Protein AF-A0A5E4JSA5-F1 (afdb_monomer_lite)

Radius of gyration: 19.86 Å; chains: 1; bounding box: 49×33×54 Å

pLDDT: mean 72.97, std 13.78, range [41.56, 96.31]

Secondary structure (DSSP, 8-state):
-----------SHHHHHHTSS-EEE-HHHHHHHHHHHHHTT----TTSEEEES-EEETTTTEEE--EEEE--SS-TTEETTEETTGGG--HHHHSTTB---TTT--HHHH---GGGB---TT--HHHHHHHTT----HHHHHHHHHHHHTHHHHHHHHHHHHHHHHHHHHHHHHHTT----PBPPHHHHTTSEE--HHHHHHHTTSS-HHHHHHHHH--

Sequence (219 aa):
MKKVSFKCKSCGKCCQEFARGYLPLWEFEVYDLLEKAREKGIEIPIGSIKPVDPLFEEVTGVAIFPYYGLFMEPCPFLKGNKCSIYKNRFSICRRFPILIHPEYKNFIKDGLEEKDFMFCDNFNLPAFVNEVNFQPSQEKSFEVFNKGFGKIAEEAKDANKMREFIDEKMKQLIEDKKVVLRRIPEDVVSKCKKMPILYFLRKRGFLSQKELQDLTESN

Foldseek 3Di:
DPQQADDDPLQLVCLQVVQVQFDKAAPVVVVVVVVVCVVVVHDQDPPQKAQDQWEAAPLQLFTDRGIITRGDPNDRQQDPSGRVCQVPDGLCSLLPQQQDPLQPDPCLQHPDDPVRGDDDPRGPVVVLCVVLVDDPDRPSRLVSCCSHYPSSSVSVNVSNVVVVVCLVVVLVCVVVVNPPGDRDDPVVVVVHDHDNVLVVCVVSVSDDPVNSVVSNVVD

Structure (mmCIF, N/CA/C/O backbone):
data_AF-A0A5E4JSA5-F1
#
_entry.id   AF-A0A5E4JSA5-F1
#
loop_
_atom_site.group_PDB
_atom_site.id
_atom_site.type_symbol
_atom_site.label_atom_id
_atom_site.label_alt_id
_atom_site.label_comp_id
_atom_site.label_asym_id
_atom_site.label_entity_id
_at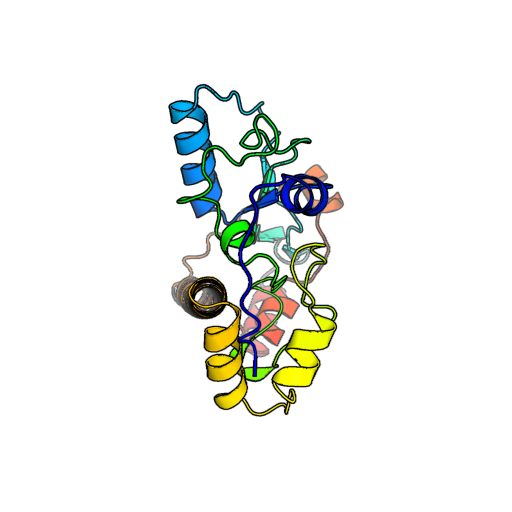om_site.label_seq_id
_atom_site.pdbx_PDB_ins_code
_atom_site.Cartn_x
_atom_site.Cartn_y
_atom_site.Cartn_z
_atom_site.occupancy
_atom_site.B_iso_or_equiv
_atom_site.auth_seq_id
_atom_site.auth_comp_id
_atom_site.auth_asym_id
_atom_site.auth_atom_id
_atom_site.pdbx_PDB_model_num
ATOM 1 N N . MET A 1 1 ? -8.694 -9.062 31.517 1.00 47.38 1 MET A N 1
ATOM 2 C CA . MET A 1 1 ? -8.072 -7.941 30.774 1.00 47.38 1 MET A CA 1
ATOM 3 C C . MET A 1 1 ? -9.018 -7.482 29.675 1.00 47.38 1 MET A C 1
ATOM 5 O O . MET A 1 1 ? -9.666 -8.327 29.064 1.00 47.38 1 MET A O 1
ATOM 9 N N . LYS A 1 2 ? -9.167 -6.165 29.470 1.00 51.00 2 LYS A N 1
ATOM 10 C CA . LYS A 1 2 ? -9.933 -5.621 28.337 1.00 51.00 2 LYS A CA 1
ATOM 11 C C . LYS A 1 2 ? -9.123 -5.878 27.072 1.00 51.00 2 LYS A C 1
ATOM 13 O O . LYS A 1 2 ? -8.052 -5.316 26.941 1.00 51.00 2 LYS A O 1
ATOM 18 N N . LYS A 1 3 ? -9.660 -6.692 26.167 1.00 58.41 3 LYS A N 1
ATOM 19 C CA . LYS A 1 3 ? -9.064 -7.004 24.865 1.00 58.41 3 LYS A CA 1
ATOM 20 C C . LYS A 1 3 ? -8.814 -5.700 24.093 1.00 58.41 3 LYS A C 1
ATOM 22 O O . LYS A 1 3 ? -9.777 -5.077 23.639 1.00 58.41 3 LYS A O 1
ATOM 27 N N . VAL A 1 4 ? -7.562 -5.259 23.970 1.00 65.81 4 VAL A N 1
ATOM 28 C CA . VAL A 1 4 ? -7.223 -4.086 23.153 1.00 65.81 4 VAL A CA 1
ATOM 29 C C . VAL A 1 4 ? -7.293 -4.497 21.684 1.00 65.81 4 VAL A C 1
ATOM 31 O O . VAL A 1 4 ? -6.373 -5.099 21.140 1.00 65.81 4 VAL A O 1
ATOM 34 N N . SER A 1 5 ? -8.433 -4.216 21.048 1.00 72.50 5 SER A N 1
ATOM 35 C CA . SER A 1 5 ? -8.645 -4.462 19.620 1.00 72.50 5 SER A CA 1
ATOM 36 C C . SER A 1 5 ? -8.814 -3.159 18.849 1.00 72.50 5 SER A C 1
ATOM 38 O O . SER A 1 5 ? -9.604 -2.301 19.259 1.00 72.50 5 SER A O 1
ATOM 40 N N . PHE A 1 6 ? -8.147 -3.023 17.705 1.00 81.69 6 PHE A N 1
ATOM 41 C CA . PHE A 1 6 ? -8.351 -1.879 16.823 1.00 81.69 6 PHE A CA 1
ATOM 42 C C . PHE A 1 6 ? -9.745 -1.921 16.181 1.00 81.69 6 PHE A C 1
ATOM 44 O O . PHE A 1 6 ? -10.134 -2.905 15.551 1.00 81.69 6 PHE A O 1
ATOM 51 N N . LYS A 1 7 ? -10.488 -0.813 16.282 1.00 83.00 7 LYS A N 1
ATOM 52 C CA . LYS A 1 7 ? -11.747 -0.608 15.558 1.00 83.00 7 LYS A CA 1
ATOM 53 C C . LYS A 1 7 ? -11.799 0.808 15.004 1.00 83.00 7 LYS A C 1
ATOM 55 O O . LYS A 1 7 ? -11.865 1.781 15.753 1.00 83.00 7 LYS A O 1
ATOM 60 N N . CYS A 1 8 ? -11.810 0.927 13.679 1.00 86.06 8 CYS A N 1
ATOM 61 C CA . CYS A 1 8 ? -11.978 2.221 13.029 1.00 86.06 8 CYS A CA 1
ATOM 62 C C . CYS A 1 8 ? -13.343 2.825 13.396 1.00 86.06 8 CYS A C 1
ATOM 64 O O . CYS A 1 8 ? -14.376 2.176 13.236 1.00 86.06 8 CYS A O 1
ATOM 66 N N . LYS A 1 9 ? -13.350 4.085 13.847 1.00 87.81 9 LYS A N 1
ATOM 67 C CA . LYS A 1 9 ? -14.579 4.854 14.123 1.00 87.81 9 LYS A CA 1
ATOM 68 C C . LYS A 1 9 ? -15.076 5.671 12.924 1.00 87.81 9 LYS A C 1
ATOM 70 O O . LYS A 1 9 ? -15.991 6.470 13.075 1.00 87.81 9 LYS A O 1
ATOM 75 N N . SER A 1 10 ? -14.449 5.514 11.755 1.00 88.06 10 SER A N 1
ATOM 76 C CA . SER A 1 10 ? -14.775 6.266 10.533 1.00 88.06 10 SER A CA 1
ATOM 77 C C . SER A 1 10 ? -14.792 7.790 10.741 1.00 88.06 10 SER A C 1
ATOM 79 O O . SER A 1 10 ? -15.666 8.478 10.226 1.00 88.06 10 SER A O 1
ATOM 81 N N . CYS A 1 11 ? -13.830 8.310 11.513 1.00 88.50 11 CYS A N 1
ATOM 82 C CA . CYS A 1 11 ? -13.709 9.741 11.814 1.00 88.50 11 CYS A CA 1
ATOM 83 C C . CYS A 1 11 ? -12.926 10.542 10.759 1.00 88.50 11 CYS A C 1
ATOM 85 O O . CYS A 1 11 ? -12.770 11.746 10.917 1.00 88.50 11 CYS A O 1
ATOM 87 N N . GLY A 1 12 ? -12.381 9.893 9.726 1.00 87.56 12 GLY A N 1
ATOM 88 C CA . GLY A 1 12 ? -11.645 10.536 8.630 1.00 87.56 12 GLY A CA 1
ATOM 89 C C . GLY A 1 12 ? -10.216 10.975 8.954 1.00 87.56 12 GLY A C 1
ATOM 90 O O . GLY A 1 12 ? -9.399 10.980 8.042 1.00 87.56 12 GLY A O 1
ATOM 91 N N . LYS A 1 13 ? -9.884 11.239 10.227 1.00 87.56 13 LYS A N 1
ATOM 92 C CA . LYS A 1 13 ? -8.572 11.767 10.650 1.00 87.56 13 LYS A CA 1
ATOM 93 C C . LYS A 1 13 ? -7.385 10.995 10.066 1.00 87.56 13 LYS A C 1
ATOM 95 O O . LYS A 1 13 ? -6.557 11.562 9.370 1.00 87.56 13 LYS A O 1
ATOM 100 N N . CYS A 1 14 ? -7.331 9.678 10.278 1.00 85.50 14 CYS A N 1
ATOM 101 C CA . CYS A 1 14 ? -6.227 8.877 9.750 1.00 85.50 14 CYS A CA 1
ATOM 102 C C . CYS A 1 14 ? -6.223 8.782 8.220 1.00 85.50 14 CYS A C 1
ATOM 104 O O . CYS A 1 14 ? -5.159 8.665 7.637 1.00 85.50 14 CYS A O 1
ATOM 106 N N . CYS A 1 15 ? -7.380 8.854 7.553 1.00 86.25 15 CYS A N 1
ATOM 107 C CA . CYS A 1 15 ? -7.439 8.863 6.090 1.00 86.25 15 CYS A CA 1
ATOM 108 C C . CYS A 1 15 ? -6.912 10.179 5.498 1.00 86.25 15 CYS A C 1
ATOM 110 O O . CYS A 1 15 ? -6.396 10.162 4.386 1.00 86.25 15 CYS A O 1
ATOM 112 N N . GLN A 1 16 ? -7.062 11.293 6.222 1.00 85.19 16 GLN A N 1
ATOM 113 C CA . GLN A 1 16 ? -6.533 12.606 5.839 1.00 85.19 16 GLN A CA 1
ATOM 114 C C . GLN A 1 16 ? -5.020 12.660 6.031 1.00 85.19 16 GLN A C 1
ATOM 116 O O . GLN A 1 16 ? -4.320 13.089 5.127 1.00 85.19 16 GLN A O 1
ATOM 121 N N . GLU A 1 17 ? -4.520 12.172 7.170 1.00 80.06 17 GLU A N 1
ATOM 122 C CA . GLU A 1 17 ? -3.082 12.157 7.464 1.00 80.06 17 GLU A CA 1
ATOM 123 C C . GLU A 1 17 ? -2.320 11.135 6.617 1.00 80.06 17 GLU A C 1
ATOM 125 O O . GLU A 1 17 ? -1.242 11.428 6.115 1.00 80.06 17 GLU A O 1
ATOM 130 N N . PHE A 1 18 ? -2.885 9.941 6.418 1.00 75.62 18 PHE A N 1
ATOM 131 C CA . PHE A 1 18 ? -2.194 8.861 5.715 1.00 75.62 18 PHE A CA 1
ATOM 132 C C . PHE A 1 18 ? -1.980 9.138 4.224 1.00 75.62 18 PHE A C 1
ATOM 134 O O . PHE A 1 18 ? -1.019 8.651 3.644 1.00 75.62 18 PHE A O 1
ATOM 141 N N . ALA A 1 19 ? -2.879 9.903 3.604 1.00 64.06 19 ALA A N 1
ATOM 142 C CA . ALA A 1 19 ? -2.787 10.260 2.193 1.00 64.06 19 ALA A CA 1
ATOM 143 C C . ALA A 1 19 ? -2.027 11.577 1.949 1.00 64.06 19 ALA A C 1
ATOM 145 O O . ALA A 1 19 ? -2.054 12.065 0.822 1.00 64.06 19 ALA A O 1
ATOM 146 N N . ARG A 1 20 ? -1.375 12.162 2.970 1.00 67.75 20 ARG A N 1
ATOM 147 C CA . ARG A 1 20 ? -0.525 13.347 2.782 1.00 67.75 20 ARG A CA 1
ATOM 148 C C . ARG A 1 20 ? 0.679 12.976 1.910 1.00 67.75 20 ARG A C 1
ATOM 150 O O . ARG A 1 20 ? 1.469 12.104 2.261 1.00 67.75 20 ARG A O 1
ATOM 157 N N . GLY A 1 21 ? 0.808 13.631 0.767 1.00 79.81 21 GLY A N 1
ATOM 158 C CA . GLY A 1 21 ? 1.721 13.349 -0.332 1.00 79.81 21 GLY A CA 1
ATOM 159 C C . GLY A 1 21 ? 1.033 12.557 -1.441 1.00 79.81 21 GLY A C 1
ATOM 160 O O . GLY A 1 21 ? 0.740 13.086 -2.515 1.00 79.81 21 GLY A O 1
ATOM 161 N N . TYR A 1 22 ? 0.817 11.266 -1.199 1.00 87.94 22 TYR A N 1
ATOM 162 C CA . TYR A 1 22 ? 0.135 10.368 -2.125 1.00 87.94 22 TYR A CA 1
ATOM 163 C C . TYR A 1 22 ? -0.362 9.118 -1.403 1.00 87.94 22 TYR A C 1
ATOM 165 O O . TYR A 1 22 ? 0.146 8.740 -0.350 1.00 87.94 22 TYR A O 1
ATOM 173 N N . LEU A 1 23 ? -1.334 8.432 -2.002 1.00 89.19 23 LEU A N 1
ATOM 174 C CA . LEU A 1 23 ? -1.730 7.093 -1.582 1.00 89.19 23 LEU A CA 1
ATOM 175 C C . LEU A 1 23 ? -0.919 6.042 -2.362 1.00 89.19 23 LEU A C 1
ATOM 177 O O . LEU A 1 23 ? -1.080 5.987 -3.584 1.00 89.19 23 LEU A O 1
ATOM 181 N N . PRO A 1 24 ? -0.082 5.213 -1.705 1.00 86.62 24 PRO A N 1
ATOM 182 C CA . PRO A 1 24 ? 0.665 4.152 -2.376 1.00 86.62 24 PRO A CA 1
ATOM 183 C C . PRO A 1 24 ? -0.264 3.065 -2.923 1.00 86.62 24 PRO A C 1
ATOM 185 O O . PRO A 1 24 ? -1.220 2.655 -2.259 1.00 86.62 24 PRO A O 1
ATOM 188 N N . LEU A 1 25 ? 0.036 2.581 -4.122 1.00 85.88 25 LEU A N 1
ATOM 189 C CA . LEU A 1 25 ? -0.731 1.583 -4.856 1.00 85.88 25 LEU A CA 1
ATOM 190 C C . LEU A 1 25 ? 0.223 0.607 -5.531 1.00 85.88 25 LEU A C 1
ATOM 192 O O . LEU A 1 25 ? 1.216 1.012 -6.135 1.00 85.88 25 LEU A O 1
ATOM 196 N N . TRP A 1 26 ? -0.123 -0.673 -5.518 1.00 81.19 26 TRP A N 1
ATOM 197 C CA . TRP A 1 26 ? 0.482 -1.604 -6.465 1.00 81.19 26 TRP A CA 1
ATOM 198 C C . TRP A 1 26 ? 0.014 -1.317 -7.887 1.00 81.19 26 TRP A C 1
ATOM 200 O O . TRP A 1 26 ? -1.064 -0.760 -8.091 1.00 81.19 26 TRP A O 1
ATOM 210 N N . GLU A 1 27 ? 0.773 -1.784 -8.876 1.00 77.88 27 GLU A N 1
ATOM 211 C CA . GLU A 1 27 ? 0.389 -1.668 -10.285 1.00 77.88 27 GLU A CA 1
ATOM 212 C C . GLU A 1 27 ? -1.013 -2.241 -10.555 1.00 77.88 27 GLU A C 1
ATOM 214 O O . GLU A 1 27 ? -1.845 -1.584 -11.176 1.00 77.88 27 GLU A O 1
ATOM 219 N N . PHE A 1 28 ? -1.336 -3.418 -10.008 1.00 78.12 28 PHE A N 1
ATOM 220 C CA . PHE A 1 28 ? -2.676 -3.994 -10.164 1.00 78.12 28 PHE A CA 1
ATOM 221 C C . PHE A 1 28 ? -3.769 -3.184 -9.437 1.00 78.12 28 PHE A C 1
ATOM 223 O O . PHE A 1 28 ? -4.925 -3.197 -9.857 1.00 78.12 28 PHE A O 1
ATOM 230 N N . GLU A 1 29 ? -3.423 -2.450 -8.372 1.00 88.62 29 GLU A N 1
ATOM 231 C CA . GLU A 1 29 ? -4.366 -1.577 -7.657 1.00 88.62 29 GLU A CA 1
ATOM 232 C C . GLU A 1 29 ? -4.651 -0.277 -8.416 1.00 88.62 29 GLU A C 1
ATOM 234 O O . GLU A 1 29 ? -5.659 0.366 -8.134 1.00 88.62 29 GLU A O 1
ATOM 239 N N . VAL A 1 30 ? -3.829 0.098 -9.405 1.00 87.50 30 VAL A N 1
ATOM 240 C CA . VAL A 1 30 ? -4.120 1.232 -10.296 1.00 87.50 30 VAL A CA 1
ATOM 241 C C . VAL A 1 30 ? -5.369 0.949 -11.131 1.00 87.50 30 VAL A C 1
ATOM 243 O O . VAL A 1 30 ? -6.249 1.804 -11.225 1.00 87.50 30 VAL A O 1
ATOM 246 N N . TYR A 1 31 ? -5.498 -0.259 -11.684 1.00 86.56 31 TYR A N 1
ATOM 247 C CA . TYR A 1 31 ? -6.692 -0.656 -12.439 1.00 86.56 31 TYR A CA 1
ATOM 248 C C . TYR A 1 31 ? -7.939 -0.690 -11.545 1.00 86.56 31 TYR A C 1
ATOM 250 O O . TYR A 1 31 ? -8.964 -0.105 -11.899 1.00 86.56 31 TYR A O 1
ATOM 258 N N . ASP A 1 32 ? -7.823 -1.292 -10.356 1.00 91.19 32 ASP A N 1
ATOM 259 C CA . ASP A 1 32 ? -8.899 -1.332 -9.352 1.00 91.19 32 ASP A CA 1
ATOM 260 C C . ASP A 1 32 ? -9.303 0.084 -8.899 1.00 91.19 32 ASP A C 1
ATOM 262 O O . ASP A 1 32 ? -10.481 0.384 -8.706 1.00 91.19 32 ASP A O 1
ATOM 266 N N . LEU A 1 33 ? -8.344 1.007 -8.776 1.00 94.44 33 LEU A N 1
ATOM 267 C CA . LEU A 1 33 ? -8.623 2.406 -8.461 1.00 94.44 33 LEU A CA 1
ATOM 268 C C . LEU A 1 33 ? -9.481 3.068 -9.532 1.00 94.44 33 LEU A C 1
ATOM 270 O O . LEU A 1 33 ? -10.472 3.716 -9.188 1.00 94.44 33 LEU A O 1
ATOM 274 N N . LEU A 1 34 ? -9.097 2.936 -10.802 1.00 93.44 34 LEU A N 1
ATOM 275 C CA . LEU A 1 34 ? -9.805 3.567 -11.917 1.00 93.44 34 LEU A CA 1
ATOM 276 C C . LEU A 1 34 ? -11.226 3.011 -12.050 1.00 93.44 34 LEU A C 1
ATOM 278 O O . LEU A 1 34 ? -12.174 3.769 -12.264 1.00 93.44 34 LEU A O 1
ATOM 282 N N . GLU A 1 35 ? -11.390 1.704 -11.853 1.00 94.12 35 GLU A N 1
ATOM 283 C CA . GLU A 1 35 ? -12.698 1.060 -11.831 1.00 94.12 35 GLU A CA 1
ATOM 284 C C . GLU A 1 35 ? -13.574 1.586 -10.690 1.00 94.12 35 GLU A C 1
ATOM 286 O O . GLU A 1 35 ? -14.669 2.093 -10.949 1.00 94.12 35 GLU A O 1
ATOM 291 N N . LYS A 1 36 ? -13.073 1.571 -9.449 1.00 96.00 36 LYS A N 1
ATOM 292 C CA . LYS A 1 36 ? -13.797 2.123 -8.295 1.00 96.00 36 LYS A CA 1
ATOM 293 C C . LYS A 1 36 ? -14.136 3.600 -8.476 1.00 96.00 36 LYS A C 1
ATOM 295 O O . LYS A 1 36 ? -15.198 4.041 -8.039 1.00 96.00 36 LYS A O 1
ATOM 300 N N . ALA A 1 37 ? -13.239 4.392 -9.061 1.00 95.88 37 ALA A N 1
ATOM 301 C CA . ALA A 1 37 ? -13.481 5.809 -9.301 1.00 95.88 37 ALA A CA 1
ATOM 302 C C . ALA A 1 37 ? -14.651 6.002 -10.276 1.00 95.88 37 ALA A C 1
ATOM 304 O O . ALA A 1 37 ? -15.602 6.718 -9.957 1.00 95.88 37 ALA A O 1
ATOM 305 N N . ARG A 1 38 ? -14.646 5.267 -11.393 1.00 96.00 38 ARG A N 1
ATOM 306 C CA . ARG A 1 38 ? -15.739 5.242 -12.373 1.00 96.00 38 ARG A CA 1
ATOM 307 C C . ARG A 1 38 ? -17.072 4.831 -11.742 1.00 96.00 38 ARG A C 1
ATOM 309 O O . ARG A 1 38 ? -18.060 5.537 -11.917 1.00 96.00 38 ARG A O 1
ATOM 316 N N . GLU A 1 39 ? -17.104 3.760 -10.949 1.00 96.31 39 GLU A N 1
ATOM 317 C CA . GLU A 1 39 ? -18.315 3.313 -10.235 1.00 96.31 39 GLU A CA 1
ATOM 318 C C . GLU A 1 39 ? -18.877 4.366 -9.268 1.00 96.31 39 GLU A C 1
ATOM 320 O O . GLU A 1 39 ? -20.076 4.401 -8.987 1.00 96.31 39 GLU A O 1
ATOM 325 N N . LYS A 1 40 ? -18.009 5.218 -8.717 1.00 95.19 40 LYS A N 1
ATOM 326 C CA . LYS A 1 40 ? -18.379 6.274 -7.769 1.00 95.19 40 LYS A CA 1
ATOM 327 C C . LYS A 1 40 ? -18.621 7.631 -8.427 1.00 95.19 40 LYS A C 1
ATOM 329 O O . LYS A 1 40 ? -18.898 8.585 -7.694 1.00 95.19 40 LYS A O 1
ATOM 334 N N . GLY A 1 41 ? -18.510 7.726 -9.755 1.00 96.12 41 GLY A N 1
ATOM 335 C CA . GLY A 1 41 ? -18.569 8.997 -10.478 1.00 96.12 41 GLY A CA 1
ATOM 336 C C . GLY A 1 41 ? -17.488 9.975 -10.010 1.00 96.12 41 GLY A C 1
ATOM 337 O O . GLY A 1 41 ? -17.752 11.162 -9.848 1.00 96.12 41 GLY A O 1
ATOM 338 N N . ILE A 1 42 ? -16.305 9.457 -9.678 1.00 96.06 42 ILE A N 1
ATOM 339 C CA . ILE A 1 42 ? -15.139 10.232 -9.262 1.00 96.06 42 ILE A CA 1
ATOM 340 C C . ILE A 1 42 ? -14.238 10.393 -10.481 1.00 96.06 42 ILE A C 1
ATOM 342 O O . ILE A 1 42 ? -13.796 9.406 -11.067 1.00 96.06 42 ILE A O 1
ATOM 346 N N . GLU A 1 43 ? -13.936 11.637 -10.828 1.00 95.12 43 GLU A N 1
ATOM 347 C CA . GLU A 1 43 ? -12.930 11.947 -11.834 1.00 95.12 43 GLU A CA 1
ATOM 348 C C . GLU A 1 43 ? -11.528 11.828 -11.226 1.00 95.12 43 GLU A C 1
ATOM 350 O O . GLU A 1 43 ? -11.248 12.384 -10.161 1.00 95.12 43 GLU A O 1
ATOM 355 N N . ILE A 1 44 ? -10.651 11.087 -11.906 1.00 93.75 44 ILE A N 1
ATOM 356 C CA . ILE A 1 44 ? -9.228 10.998 -11.578 1.00 93.75 44 ILE A CA 1
ATOM 357 C C . ILE A 1 44 ? -8.474 11.731 -12.688 1.00 93.75 44 ILE A C 1
ATOM 359 O O . ILE A 1 44 ? -8.410 11.209 -13.804 1.00 93.75 44 ILE A O 1
ATOM 363 N N . PRO A 1 45 ? -7.931 12.932 -12.422 1.00 91.81 45 PRO A N 1
ATOM 364 C CA . PRO A 1 45 ? -7.242 13.706 -13.442 1.00 91.81 45 PRO A CA 1
ATOM 365 C C . PRO A 1 45 ? -6.052 12.955 -14.040 1.00 91.81 45 PRO A C 1
ATOM 367 O O . PRO A 1 45 ? -5.352 12.186 -13.368 1.00 91.81 45 PRO A O 1
ATOM 370 N N . ILE A 1 46 ? -5.786 13.221 -15.318 1.00 84.00 46 ILE A N 1
ATOM 371 C CA . ILE A 1 46 ? -4.595 12.704 -15.992 1.00 84.00 46 ILE A CA 1
ATOM 372 C C . ILE A 1 46 ? -3.356 13.189 -15.236 1.00 84.00 46 ILE A C 1
ATOM 374 O O . ILE A 1 46 ? -3.221 14.364 -14.902 1.00 84.00 46 ILE A O 1
ATOM 378 N N . GLY A 1 47 ? -2.443 12.262 -14.955 1.00 84.88 47 GLY A N 1
ATOM 379 C CA . GLY A 1 47 ? -1.228 12.553 -14.204 1.00 84.88 47 GLY A CA 1
ATOM 380 C C . GLY A 1 47 ? -1.410 12.595 -12.686 1.00 84.88 47 GLY A C 1
ATOM 381 O O . GLY A 1 47 ? -0.417 12.784 -11.994 1.00 84.88 47 GLY A O 1
ATOM 382 N N . SER A 1 48 ? -2.606 12.370 -12.131 1.00 91.19 48 SER A N 1
ATOM 383 C CA . SER A 1 48 ? -2.767 12.180 -10.678 1.00 91.19 48 SER A CA 1
ATOM 384 C C . SER A 1 48 ? -2.239 10.830 -10.191 1.00 91.19 48 SER A C 1
ATOM 386 O O . SER A 1 48 ? -1.984 10.677 -9.003 1.00 91.19 48 SER A O 1
ATOM 388 N N . ILE A 1 49 ? -2.043 9.863 -11.088 1.00 91.81 49 ILE A N 1
ATOM 389 C CA . ILE A 1 49 ? -1.388 8.588 -10.788 1.00 91.81 49 ILE A CA 1
ATOM 390 C C . ILE A 1 49 ? -0.007 8.608 -11.430 1.00 91.81 49 ILE A C 1
ATOM 392 O O . ILE A 1 49 ? 0.105 8.803 -12.642 1.00 91.81 49 ILE A O 1
ATOM 396 N N . LYS A 1 50 ? 1.045 8.426 -10.631 1.00 87.94 50 LYS A N 1
ATOM 397 C CA . LYS A 1 50 ? 2.433 8.429 -11.115 1.00 87.94 50 LYS A CA 1
ATOM 398 C C . LYS A 1 50 ? 3.220 7.292 -10.479 1.00 87.94 50 LYS A C 1
ATOM 400 O O . LYS A 1 50 ? 2.925 6.946 -9.335 1.00 87.94 50 LYS A O 1
ATOM 405 N N . PRO A 1 51 ? 4.224 6.733 -11.167 1.00 82.38 51 PRO A N 1
ATOM 406 C CA . PRO A 1 51 ? 5.183 5.860 -10.514 1.00 82.38 51 PRO A CA 1
ATOM 407 C C . PRO A 1 51 ? 5.896 6.592 -9.376 1.00 82.38 51 PRO A C 1
ATOM 409 O O . PRO A 1 51 ? 6.153 7.796 -9.481 1.00 82.38 51 PRO A O 1
ATOM 412 N N . VAL A 1 52 ? 6.225 5.871 -8.306 1.00 79.38 52 VAL A N 1
ATOM 413 C CA . VAL A 1 52 ? 6.956 6.425 -7.162 1.00 79.38 52 VAL A CA 1
ATOM 414 C C . VAL A 1 52 ? 8.192 5.581 -6.886 1.00 79.38 52 VAL A C 1
ATOM 416 O O . VAL A 1 52 ? 8.184 4.373 -7.097 1.00 79.38 52 VAL A O 1
ATOM 419 N N . ASP A 1 53 ? 9.269 6.259 -6.482 1.00 72.94 53 ASP A N 1
ATOM 420 C CA . ASP A 1 53 ? 10.588 5.674 -6.231 1.00 72.94 53 ASP A CA 1
ATOM 421 C C . ASP A 1 53 ? 11.063 4.703 -7.331 1.00 72.94 53 ASP A C 1
ATOM 423 O O . ASP A 1 53 ? 11.409 3.555 -7.036 1.00 72.94 53 ASP A O 1
ATOM 427 N N . PRO A 1 54 ? 11.109 5.138 -8.610 1.00 71.88 54 PRO A N 1
ATOM 428 C CA . PRO A 1 54 ? 11.650 4.292 -9.656 1.00 71.88 54 PRO A CA 1
ATOM 429 C C . PRO A 1 54 ? 13.082 3.889 -9.342 1.00 71.88 54 PRO A C 1
ATOM 431 O O . PRO A 1 54 ? 13.927 4.734 -9.028 1.00 71.88 54 PRO A O 1
ATOM 434 N N . LEU A 1 55 ? 13.340 2.595 -9.474 1.00 69.88 55 LEU A N 1
ATOM 435 C CA . LEU A 1 55 ? 14.670 2.023 -9.383 1.00 69.88 55 LEU A CA 1
ATOM 436 C C . LEU A 1 55 ? 15.266 2.069 -10.776 1.00 69.88 55 LEU A C 1
ATOM 438 O O . LEU A 1 55 ? 14.687 1.473 -11.675 1.00 69.88 55 LEU A O 1
ATOM 442 N N . PHE A 1 56 ? 16.378 2.776 -10.961 1.00 66.38 56 PHE A N 1
ATOM 443 C CA . PHE A 1 56 ? 17.034 2.912 -12.259 1.00 66.38 56 PHE A CA 1
ATOM 444 C C . PHE A 1 56 ? 18.448 2.331 -12.235 1.00 66.38 56 PHE A C 1
ATOM 446 O O . PHE A 1 56 ? 19.232 2.640 -11.340 1.00 66.38 56 PHE A O 1
ATOM 453 N N . GLU A 1 57 ? 18.770 1.520 -13.238 1.00 64.94 57 GLU A N 1
ATOM 454 C CA . GLU A 1 57 ? 20.100 0.977 -13.483 1.00 64.94 57 GLU A CA 1
ATOM 455 C C . GLU A 1 57 ? 20.795 1.769 -14.578 1.00 64.94 57 GLU A C 1
ATOM 457 O O . GLU A 1 57 ? 20.393 1.716 -15.741 1.00 64.94 57 GLU A O 1
ATOM 462 N N . GLU A 1 58 ? 21.857 2.478 -14.202 1.00 62.19 58 GLU A N 1
ATOM 463 C CA . GLU A 1 58 ? 22.604 3.334 -15.121 1.00 62.19 58 GLU A CA 1
ATOM 464 C C . GLU A 1 58 ? 23.346 2.520 -16.179 1.00 62.19 58 GLU A C 1
ATOM 466 O O . GLU A 1 58 ? 23.391 2.937 -17.333 1.00 62.19 58 GLU A O 1
ATOM 471 N N . VAL A 1 59 ? 23.871 1.344 -15.815 1.00 57.88 59 VAL A N 1
ATOM 472 C CA . VAL A 1 59 ? 24.660 0.524 -16.744 1.00 57.88 59 VAL A CA 1
ATOM 473 C C . VAL A 1 59 ? 23.791 -0.016 -17.879 1.00 57.88 59 VAL A C 1
ATOM 475 O O . VAL A 1 59 ? 24.206 -0.032 -19.031 1.00 57.88 59 VAL A O 1
ATOM 478 N N . THR A 1 60 ? 22.566 -0.446 -17.579 1.00 55.00 60 THR A N 1
ATOM 479 C CA . THR A 1 60 ? 21.674 -1.073 -18.569 1.00 55.00 60 THR A CA 1
ATOM 480 C C . THR A 1 60 ? 20.618 -0.114 -19.125 1.00 55.00 60 THR A C 1
ATOM 482 O O . THR A 1 60 ? 19.962 -0.426 -20.120 1.00 55.00 60 THR A O 1
ATOM 485 N N . GLY A 1 61 ? 20.440 1.061 -18.514 1.00 55.59 61 GLY A N 1
ATOM 486 C CA . GLY A 1 61 ? 19.432 2.049 -18.904 1.00 55.59 61 GLY A CA 1
ATOM 487 C C . GLY A 1 61 ? 17.993 1.641 -18.565 1.00 55.59 61 GLY A C 1
ATOM 488 O O . GLY A 1 61 ? 17.056 2.056 -19.250 1.00 55.59 61 GLY A O 1
ATOM 489 N N . VAL A 1 62 ? 17.804 0.810 -17.537 1.00 57.69 62 VAL A N 1
ATOM 490 C CA . VAL A 1 62 ? 16.518 0.179 -17.189 1.00 57.69 62 VAL A CA 1
ATOM 491 C C . VAL A 1 62 ? 15.915 0.804 -15.953 1.00 57.69 62 VAL A C 1
ATOM 493 O O . VAL A 1 62 ? 16.634 1.045 -14.992 1.00 57.69 62 VAL A O 1
ATOM 496 N N . ALA A 1 63 ? 14.589 0.971 -15.933 1.00 64.56 63 ALA A N 1
ATOM 497 C CA . ALA A 1 63 ? 13.856 1.285 -14.712 1.00 64.56 63 ALA A CA 1
ATOM 498 C C . ALA A 1 63 ? 12.847 0.200 -14.314 1.00 64.56 63 ALA A C 1
ATOM 500 O O . ALA A 1 63 ? 12.165 -0.374 -15.163 1.00 64.56 63 ALA A O 1
ATOM 501 N N . ILE A 1 64 ? 12.717 -0.024 -13.008 1.00 67.31 64 ILE A N 1
ATOM 502 C CA . ILE A 1 64 ? 11.621 -0.767 -12.385 1.00 67.31 64 ILE A CA 1
ATOM 503 C C . ILE A 1 64 ? 10.781 0.230 -11.589 1.00 67.31 64 ILE A C 1
ATOM 505 O O . ILE A 1 64 ? 11.315 1.036 -10.826 1.00 67.31 64 ILE A O 1
ATOM 509 N N . PHE A 1 65 ? 9.464 0.149 -11.762 1.00 71.75 65 PHE A N 1
ATOM 510 C CA . PHE A 1 65 ? 8.483 0.955 -11.042 1.00 71.75 65 PHE A CA 1
ATOM 511 C C . PHE A 1 65 ? 7.737 0.052 -10.058 1.00 71.75 65 PHE A C 1
ATOM 513 O O . PHE A 1 65 ? 6.755 -0.583 -10.438 1.00 71.75 65 PHE A O 1
ATOM 520 N N . PRO A 1 66 ? 8.233 -0.073 -8.819 1.00 66.00 66 PRO A N 1
ATOM 521 C CA . PRO A 1 66 ? 7.718 -1.062 -7.878 1.00 66.00 66 PRO A CA 1
ATOM 522 C C . PRO A 1 66 ? 6.285 -0.745 -7.409 1.00 66.00 66 PRO A C 1
ATOM 524 O O . PRO A 1 66 ? 5.478 -1.646 -7.170 1.00 66.00 66 PRO A O 1
ATOM 527 N N . TYR A 1 67 ? 5.935 0.541 -7.350 1.00 77.31 67 TYR A N 1
ATOM 528 C CA . TYR A 1 67 ? 4.608 1.015 -6.980 1.00 77.31 67 TYR A CA 1
ATOM 529 C C . TYR A 1 67 ? 4.276 2.357 -7.636 1.00 77.31 67 TYR A C 1
ATOM 531 O O . TYR A 1 67 ? 5.121 3.066 -8.192 1.00 77.31 67 TYR A O 1
ATOM 539 N N . TYR A 1 68 ? 2.996 2.697 -7.555 1.00 85.69 68 TYR A N 1
ATOM 540 C CA . TYR A 1 68 ? 2.416 3.946 -8.013 1.00 85.69 68 TYR A CA 1
ATOM 541 C C . TYR A 1 68 ? 1.870 4.729 -6.821 1.00 85.69 68 TYR A C 1
ATOM 543 O O . TYR A 1 68 ? 1.591 4.182 -5.756 1.00 85.69 68 TYR A O 1
ATOM 551 N N . GLY A 1 69 ? 1.697 6.029 -7.004 1.00 90.38 69 GLY A N 1
ATOM 552 C CA . GLY A 1 69 ? 1.070 6.918 -6.044 1.00 90.38 69 GLY A CA 1
ATOM 553 C C . GLY A 1 69 ? -0.114 7.625 -6.677 1.00 90.38 69 GLY A C 1
ATOM 554 O O . GLY A 1 69 ? -0.004 8.125 -7.796 1.00 90.38 69 GLY A O 1
ATOM 555 N N . LEU A 1 70 ? -1.233 7.686 -5.957 1.00 92.75 70 LEU A N 1
ATOM 556 C CA . LEU A 1 70 ? -2.318 8.620 -6.251 1.00 92.75 70 LEU A CA 1
ATOM 557 C C . LEU A 1 70 ? -2.058 9.938 -5.512 1.00 92.75 70 LEU A C 1
ATOM 559 O O . LEU A 1 70 ? -2.235 10.019 -4.297 1.00 92.75 70 LEU A O 1
ATOM 563 N N . PHE A 1 71 ? -1.679 10.964 -6.263 1.00 92.38 71 PHE A N 1
ATOM 564 C CA . PHE A 1 71 ? -1.386 12.322 -5.808 1.00 92.38 71 PHE A CA 1
ATOM 565 C C . PHE A 1 71 ? -2.657 13.174 -5.848 1.00 92.38 71 PHE A C 1
ATOM 567 O O . PHE A 1 71 ? -2.849 14.005 -6.738 1.00 92.38 71 PHE A O 1
ATOM 574 N N . MET A 1 72 ? -3.563 12.919 -4.905 1.00 90.12 72 MET A N 1
ATOM 575 C CA . MET A 1 72 ? -4.784 13.700 -4.719 1.00 90.12 72 MET A CA 1
ATOM 576 C C . MET A 1 72 ? -5.046 13.917 -3.233 1.00 90.12 72 MET A C 1
ATOM 578 O O . MET A 1 72 ? -5.224 12.954 -2.483 1.00 90.12 72 MET A O 1
ATOM 582 N N . GLU A 1 73 ? -5.125 15.185 -2.836 1.00 87.88 73 GLU A N 1
ATOM 583 C CA . GLU A 1 73 ? -5.438 15.595 -1.472 1.00 87.88 73 GLU A CA 1
ATOM 584 C C . GLU A 1 73 ? -6.670 16.513 -1.434 1.00 87.88 73 GLU A C 1
ATOM 586 O O . GLU A 1 73 ? -6.692 17.534 -2.124 1.00 87.88 73 GLU A O 1
ATOM 591 N N . PRO A 1 74 ? -7.694 16.185 -0.623 1.00 87.88 74 PRO A N 1
ATOM 592 C CA . PRO A 1 74 ? -7.838 14.937 0.130 1.00 87.88 74 PRO A CA 1
ATOM 593 C C . PRO A 1 74 ? -8.034 13.723 -0.797 1.00 87.88 74 PRO A C 1
ATOM 595 O O . PRO A 1 74 ? -8.398 13.868 -1.963 1.00 87.88 74 PRO A O 1
ATOM 598 N N . CYS A 1 75 ? -7.848 12.510 -0.259 1.00 91.94 75 CYS A N 1
ATOM 599 C CA . CYS A 1 75 ? -8.143 11.272 -0.987 1.00 91.94 75 CYS A CA 1
ATOM 600 C C . CYS A 1 75 ? -9.560 11.335 -1.597 1.00 91.94 75 CYS A C 1
ATOM 602 O O . CYS A 1 75 ? -10.524 11.568 -0.859 1.00 91.94 75 CYS A O 1
ATOM 604 N N . PRO A 1 76 ? -9.734 11.069 -2.904 1.00 93.31 76 PRO A N 1
ATOM 605 C CA . PRO A 1 76 ? -11.003 11.315 -3.594 1.00 93.31 76 PRO A CA 1
ATOM 606 C C . PRO A 1 76 ? -12.136 10.393 -3.117 1.00 93.31 76 PRO A C 1
ATOM 608 O O . PRO A 1 76 ? -13.321 10.697 -3.262 1.00 93.31 76 PRO A O 1
ATOM 611 N N . PHE A 1 77 ? -11.790 9.269 -2.486 1.00 94.12 77 PHE A N 1
ATOM 612 C CA . PHE A 1 77 ? -12.760 8.356 -1.893 1.00 94.12 77 PHE A CA 1
ATOM 613 C C . PHE A 1 77 ? -13.244 8.792 -0.503 1.00 94.12 77 PHE A C 1
ATOM 615 O O . PHE A 1 77 ? -14.172 8.168 0.022 1.00 94.12 77 PHE A O 1
ATOM 622 N N . LEU A 1 78 ? -12.646 9.818 0.108 1.00 92.88 78 LEU A N 1
ATOM 623 C CA . LEU A 1 78 ? -13.023 10.337 1.420 1.00 92.88 78 LEU A CA 1
ATOM 624 C C . LEU A 1 78 ? -14.105 11.421 1.274 1.00 92.88 78 LEU A C 1
ATOM 626 O O . LEU A 1 78 ? -13.810 12.570 0.968 1.00 92.88 78 LEU A O 1
ATOM 630 N N . LYS A 1 79 ? -15.368 11.069 1.541 1.00 89.62 79 LYS A N 1
ATOM 631 C CA . LYS A 1 79 ? -16.510 12.000 1.501 1.00 89.62 79 LYS A CA 1
ATOM 632 C C . LYS A 1 79 ? -17.111 12.150 2.895 1.00 89.62 79 LYS A C 1
ATOM 634 O O . LYS A 1 79 ? -17.457 11.154 3.529 1.00 89.62 79 LYS A O 1
ATOM 639 N N . GLY A 1 80 ? -17.210 13.383 3.396 1.00 88.56 80 GLY A N 1
ATOM 640 C CA . GLY A 1 80 ? -17.765 13.659 4.729 1.00 88.56 80 GLY A CA 1
ATOM 641 C C . GLY A 1 80 ? -17.077 12.859 5.843 1.00 88.56 80 GLY A C 1
ATOM 642 O O . GLY A 1 80 ? -17.750 12.236 6.662 1.00 88.56 80 GLY A O 1
ATOM 643 N N . ASN A 1 81 ? -15.738 12.802 5.824 1.00 88.81 81 ASN A N 1
ATOM 644 C CA . ASN A 1 81 ? -14.894 12.023 6.745 1.00 88.81 81 ASN A CA 1
ATOM 645 C C . ASN A 1 81 ? -15.075 10.492 6.688 1.00 88.81 81 ASN A C 1
ATOM 647 O O . ASN A 1 81 ? -14.507 9.769 7.509 1.00 88.81 81 ASN A O 1
ATOM 651 N N . LYS A 1 82 ? -15.810 9.970 5.699 1.00 90.69 82 LYS A N 1
ATOM 652 C CA . LYS A 1 82 ? -16.025 8.532 5.504 1.00 90.69 82 LYS A CA 1
ATOM 653 C C . LYS A 1 82 ? -15.469 8.068 4.163 1.00 90.69 82 LYS A C 1
ATOM 655 O O . LYS A 1 82 ? -15.712 8.665 3.119 1.00 90.69 82 LYS A O 1
ATOM 660 N N . CYS A 1 83 ? -14.722 6.968 4.190 1.00 92.62 83 CYS A N 1
ATOM 661 C CA . CYS A 1 83 ? -14.226 6.335 2.974 1.00 92.62 83 CYS A CA 1
ATOM 662 C C . CYS A 1 83 ? -15.380 5.613 2.260 1.00 92.62 83 CYS A C 1
ATOM 664 O O . CYS A 1 83 ? -15.941 4.647 2.778 1.00 92.62 83 CYS A O 1
ATOM 666 N N . SER A 1 84 ? -15.715 6.064 1.056 1.00 94.31 84 SER A N 1
ATOM 667 C CA . SER A 1 84 ? -16.787 5.510 0.216 1.00 94.31 84 SER A CA 1
ATOM 668 C C . SER A 1 84 ? -16.516 4.085 -0.282 1.00 94.31 84 SER A C 1
ATOM 670 O O . SER A 1 84 ? -17.450 3.386 -0.676 1.00 94.31 84 SER A O 1
ATOM 672 N N . ILE A 1 85 ? -15.259 3.636 -0.218 1.00 93.88 85 ILE A N 1
ATOM 673 C CA . ILE A 1 85 ? -14.824 2.278 -0.568 1.00 93.88 85 ILE A CA 1
ATOM 674 C C . ILE A 1 85 ? -14.325 1.498 0.652 1.00 93.88 85 ILE A C 1
ATOM 676 O O . ILE A 1 85 ? -13.599 0.531 0.491 1.00 93.88 85 ILE A O 1
ATOM 680 N N . TYR A 1 86 ? -14.697 1.874 1.883 1.00 91.50 86 TYR A N 1
ATOM 681 C CA . TYR A 1 86 ? -14.067 1.353 3.108 1.00 91.50 86 TYR A CA 1
ATOM 682 C C . TYR A 1 86 ? -13.927 -0.180 3.171 1.00 91.50 86 TYR A C 1
ATOM 684 O O . TYR A 1 86 ? -12.889 -0.682 3.605 1.00 91.50 86 TYR A O 1
ATOM 692 N N . LYS A 1 87 ? -14.950 -0.929 2.733 1.00 89.62 87 LYS A N 1
ATOM 693 C CA . LYS A 1 87 ? -14.929 -2.405 2.716 1.00 89.62 87 LYS A CA 1
ATOM 694 C C . LYS A 1 87 ? -13.920 -2.976 1.713 1.00 89.62 87 LYS A C 1
ATOM 696 O O . LYS A 1 87 ? -13.268 -3.966 2.023 1.00 89.62 87 LYS A O 1
ATOM 701 N N . ASN A 1 88 ? -13.761 -2.305 0.574 1.00 90.19 88 ASN A N 1
ATOM 702 C CA . ASN A 1 88 ? -12.924 -2.711 -0.557 1.00 90.19 88 ASN A CA 1
ATOM 703 C C . ASN A 1 88 ? -11.791 -1.696 -0.789 1.00 90.19 88 ASN A C 1
ATOM 705 O O . ASN A 1 88 ? -11.416 -1.433 -1.931 1.00 90.19 88 ASN A O 1
ATOM 709 N N . ARG A 1 89 ? -11.298 -1.072 0.290 1.00 91.81 89 ARG A N 1
ATOM 710 C CA . ARG A 1 89 ? -10.212 -0.080 0.256 1.00 91.81 89 ARG A CA 1
ATOM 711 C C . ARG A 1 89 ? -8.913 -0.757 -0.165 1.00 91.81 89 ARG A C 1
ATOM 713 O O . ARG A 1 89 ? -8.799 -1.963 0.024 1.00 91.81 89 ARG A O 1
ATOM 720 N N . PHE A 1 90 ? -7.948 -0.005 -0.681 1.00 89.81 90 PHE A N 1
ATOM 721 C CA . PHE A 1 90 ? -6.670 -0.552 -1.152 1.00 89.81 90 PHE A CA 1
ATOM 722 C C . PHE A 1 90 ? -5.872 -1.244 -0.045 1.00 89.81 90 PHE A C 1
ATOM 724 O O . PHE A 1 90 ? -6.083 -1.000 1.147 1.00 89.81 90 PHE A O 1
ATOM 731 N N . SER A 1 91 ? -4.958 -2.116 -0.453 1.00 85.44 91 SER A N 1
ATOM 732 C CA . SER A 1 91 ? -4.172 -3.009 0.391 1.00 85.44 91 SER A CA 1
ATOM 733 C C . SER A 1 91 ? -3.445 -2.261 1.503 1.00 85.44 91 SER A C 1
ATOM 735 O O . SER A 1 91 ? -3.505 -2.665 2.664 1.00 85.44 91 SER A O 1
ATOM 737 N N . ILE A 1 92 ? -2.851 -1.114 1.184 1.00 82.38 92 ILE A N 1
ATOM 738 C CA . ILE A 1 92 ? -2.153 -0.298 2.168 1.00 82.38 92 ILE A CA 1
ATOM 739 C C . ILE A 1 92 ? -3.123 0.338 3.184 1.00 82.38 92 ILE A C 1
ATOM 741 O O . ILE A 1 92 ? -2.863 0.326 4.384 1.00 82.38 92 ILE A O 1
ATOM 745 N N . CYS A 1 93 ? -4.310 0.783 2.752 1.00 87.19 93 CYS A N 1
ATOM 746 C CA . CYS A 1 93 ? -5.350 1.298 3.653 1.00 87.19 93 CYS A CA 1
ATOM 747 C C . CYS A 1 93 ? -5.977 0.199 4.519 1.00 87.19 93 CYS A C 1
ATOM 749 O O . CYS A 1 93 ? -6.517 0.463 5.597 1.00 87.19 93 CYS A O 1
ATOM 751 N N . ARG A 1 94 ? -5.996 -1.035 4.013 1.00 86.81 94 ARG A N 1
ATOM 752 C CA . ARG A 1 94 ? -6.497 -2.221 4.707 1.00 86.81 94 ARG A CA 1
ATOM 753 C C . ARG A 1 94 ? -5.655 -2.539 5.939 1.00 86.81 94 ARG A C 1
ATOM 755 O O . ARG A 1 94 ? -6.228 -2.747 7.003 1.00 86.81 94 ARG A O 1
ATOM 762 N N . ARG A 1 95 ? -4.341 -2.344 5.826 1.00 81.44 95 ARG A N 1
ATOM 763 C CA . ARG A 1 95 ? -3.339 -2.598 6.870 1.00 81.44 95 ARG A CA 1
ATOM 764 C C . ARG A 1 95 ? -3.266 -1.547 7.979 1.00 81.44 95 ARG A C 1
ATOM 766 O O . ARG A 1 95 ? -2.643 -1.814 8.995 1.00 81.44 95 ARG A O 1
ATOM 773 N N . PHE A 1 96 ? -3.916 -0.388 7.850 1.00 82.88 96 PHE A N 1
ATOM 774 C CA . PHE A 1 96 ? -3.922 0.634 8.908 1.00 82.88 96 PHE A CA 1
ATOM 775 C C . PHE A 1 96 ? -4.344 0.054 10.279 1.00 82.88 96 PHE A C 1
ATOM 777 O O . PHE A 1 96 ? -5.373 -0.623 10.335 1.00 82.88 96 PHE A O 1
ATOM 784 N N . PRO A 1 97 ? -3.661 0.376 11.398 1.00 79.12 97 PRO A N 1
ATOM 785 C CA . PRO A 1 97 ? -2.558 1.335 11.544 1.00 79.12 97 PRO A CA 1
ATOM 786 C C . PRO A 1 97 ? -1.163 0.751 11.289 1.00 79.12 97 PRO A C 1
ATOM 788 O O . PRO A 1 97 ? -0.180 1.432 11.535 1.00 79.12 97 PRO A O 1
ATOM 791 N N . ILE A 1 98 ? -1.045 -0.487 10.824 1.00 79.19 98 ILE A N 1
ATOM 792 C CA . ILE A 1 98 ? 0.241 -1.128 10.558 1.00 79.19 98 ILE A CA 1
ATOM 793 C C . ILE A 1 98 ? 0.844 -0.536 9.272 1.00 79.19 98 ILE A C 1
ATOM 795 O O . ILE A 1 98 ? 0.347 -0.766 8.169 1.00 79.19 98 ILE A O 1
ATOM 799 N N . LEU A 1 99 ? 1.926 0.226 9.420 1.00 70.19 99 LEU A N 1
ATOM 800 C CA . LEU A 1 99 ? 2.707 0.861 8.358 1.00 70.19 99 LEU A CA 1
ATOM 801 C C . LEU A 1 99 ? 3.828 -0.071 7.861 1.00 70.19 99 LEU A C 1
ATOM 803 O O . LEU A 1 99 ? 4.982 0.328 7.725 1.00 70.19 99 LEU A O 1
ATOM 807 N N . ILE A 1 100 ? 3.506 -1.336 7.583 1.00 65.38 100 ILE A N 1
ATOM 808 C CA . ILE A 1 100 ? 4.467 -2.230 6.928 1.00 65.38 100 ILE A CA 1
ATOM 809 C C . ILE A 1 100 ? 4.405 -1.975 5.429 1.00 65.38 100 ILE A C 1
ATOM 811 O O . ILE A 1 100 ? 3.449 -2.381 4.758 1.00 65.38 100 ILE A O 1
ATOM 815 N N . HIS A 1 101 ? 5.447 -1.336 4.897 1.00 59.78 101 HIS A N 1
ATOM 816 C CA . HIS A 1 101 ? 5.669 -1.362 3.461 1.00 59.78 101 HIS A CA 1
ATOM 817 C C . HIS A 1 101 ? 6.121 -2.778 3.064 1.00 59.78 101 HIS A C 1
ATOM 819 O O . HIS A 1 101 ? 7.158 -3.240 3.557 1.00 59.78 101 HIS A O 1
ATOM 825 N N . PRO A 1 102 ? 5.387 -3.480 2.186 1.00 54.66 102 PRO A N 1
ATOM 826 C CA . PRO A 1 102 ? 5.647 -4.895 1.899 1.00 54.66 102 PRO A CA 1
ATOM 827 C C . PRO A 1 102 ? 7.035 -5.138 1.306 1.00 54.66 102 PRO A C 1
ATOM 829 O O . PRO A 1 102 ? 7.625 -6.197 1.490 1.00 54.66 102 PRO A O 1
ATOM 832 N N . GLU A 1 103 ? 7.606 -4.131 0.652 1.00 51.06 103 GLU A N 1
ATOM 833 C CA . GLU A 1 103 ? 8.932 -4.234 0.043 1.00 51.06 103 GLU A CA 1
ATOM 834 C C . GLU A 1 103 ? 10.079 -4.170 1.047 1.00 51.06 103 GLU A C 1
ATOM 836 O O . GLU A 1 103 ? 11.155 -4.715 0.784 1.00 51.06 103 GLU A O 1
ATOM 841 N N . TYR A 1 104 ? 9.871 -3.518 2.193 1.00 55.00 104 TYR A N 1
ATOM 842 C CA . TYR A 1 104 ? 10.970 -3.104 3.064 1.00 55.00 104 TYR A CA 1
ATOM 843 C C . TYR A 1 104 ? 11.086 -3.916 4.351 1.00 55.00 104 TYR A C 1
ATOM 845 O O . TYR A 1 104 ? 12.12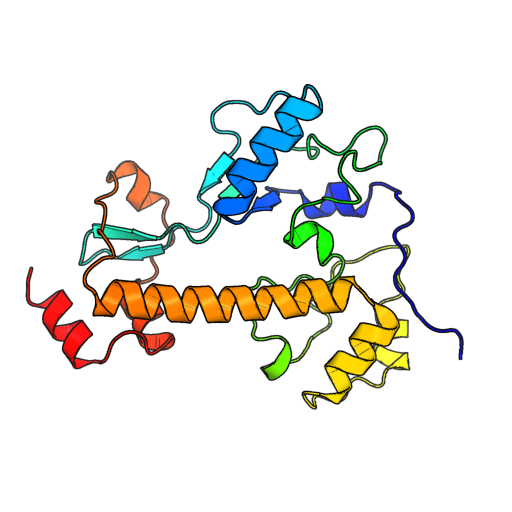0 -3.829 5.010 1.00 55.00 104 TYR A O 1
ATOM 853 N N . LYS A 1 105 ? 10.098 -4.757 4.689 1.00 63.50 105 LYS A N 1
ATOM 854 C CA . LYS A 1 105 ? 10.113 -5.508 5.952 1.00 63.50 105 LYS A CA 1
ATOM 855 C C . LYS A 1 105 ? 9.517 -6.903 5.807 1.00 63.50 105 LYS A C 1
ATOM 857 O O . LYS A 1 105 ? 8.428 -7.048 5.263 1.00 63.50 105 LYS A O 1
ATOM 862 N N . ASN A 1 106 ? 10.235 -7.941 6.242 1.00 64.94 106 ASN A N 1
ATOM 863 C CA . ASN A 1 106 ? 9.648 -9.271 6.379 1.00 64.94 106 ASN A CA 1
ATOM 864 C C . ASN A 1 106 ? 9.047 -9.350 7.780 1.00 64.94 106 ASN A C 1
ATOM 866 O O . ASN A 1 106 ? 9.707 -9.743 8.732 1.00 64.94 106 ASN A O 1
ATOM 870 N N . PHE A 1 107 ? 7.783 -8.957 7.903 1.00 64.50 107 PHE A N 1
ATOM 871 C CA . PHE A 1 107 ? 7.107 -8.881 9.200 1.00 64.50 107 PHE A CA 1
ATOM 872 C C . PHE A 1 107 ? 7.157 -10.178 10.030 1.00 64.50 107 PHE A C 1
ATOM 874 O O . PHE A 1 107 ? 7.242 -10.108 11.254 1.00 64.50 107 PHE A O 1
ATOM 881 N N . ILE A 1 108 ? 7.149 -11.350 9.384 1.00 64.38 108 ILE A N 1
ATOM 882 C CA . ILE A 1 108 ? 7.222 -12.637 10.090 1.00 64.38 108 ILE A CA 1
ATOM 883 C C . ILE A 1 108 ? 8.621 -12.836 10.685 1.00 64.38 108 ILE A C 1
ATOM 885 O O . ILE A 1 108 ? 8.752 -13.304 11.812 1.00 64.38 108 ILE A O 1
ATOM 889 N N . LYS A 1 109 ? 9.666 -12.460 9.941 1.00 64.69 109 LYS A N 1
ATOM 890 C CA . LYS A 1 109 ? 11.061 -12.664 10.341 1.00 64.69 109 LYS A CA 1
ATOM 891 C C . LYS A 1 109 ? 11.586 -11.574 11.279 1.00 64.69 109 LYS A C 1
ATOM 893 O O . LYS A 1 109 ? 12.301 -11.893 12.227 1.00 64.69 109 LYS A O 1
ATOM 898 N N . ASP A 1 110 ? 11.227 -10.324 10.997 1.00 67.88 110 ASP A N 1
ATOM 899 C CA . ASP A 1 110 ? 11.847 -9.118 11.554 1.00 67.88 110 ASP A CA 1
ATOM 900 C C . ASP A 1 110 ? 11.052 -8.525 12.737 1.00 67.88 110 ASP A C 1
ATOM 902 O O . ASP A 1 110 ? 11.569 -7.674 13.459 1.00 67.88 110 ASP A O 1
ATOM 906 N N . GLY A 1 111 ? 9.801 -8.955 12.956 1.00 67.19 111 GLY A N 1
ATOM 907 C CA . GLY A 1 111 ? 8.918 -8.403 13.993 1.00 67.19 111 GLY A CA 1
ATOM 908 C C . GLY A 1 111 ? 8.425 -6.979 13.693 1.00 67.19 111 GLY A C 1
ATOM 909 O O . GLY A 1 111 ? 8.666 -6.448 12.613 1.00 67.19 111 GLY A O 1
ATOM 910 N N . LEU A 1 112 ? 7.705 -6.352 14.632 1.00 69.00 112 LEU A N 1
ATOM 911 C CA . LEU A 1 112 ? 7.263 -4.950 14.555 1.00 69.00 112 LEU A CA 1
ATOM 912 C C . LEU A 1 112 ? 7.875 -4.112 15.677 1.00 69.00 112 LEU A C 1
ATOM 914 O O . LEU A 1 112 ? 8.048 -4.579 16.793 1.00 69.00 112 LEU A O 1
ATOM 918 N N . GLU A 1 113 ? 8.147 -2.855 15.381 1.00 71.56 113 GLU A N 1
ATOM 919 C CA . GLU A 1 113 ? 8.583 -1.812 16.297 1.00 71.56 113 GLU A CA 1
ATOM 920 C C . GLU A 1 113 ? 7.526 -0.703 16.327 1.00 71.56 113 GLU A C 1
ATOM 922 O O . GLU A 1 113 ? 6.690 -0.597 15.431 1.00 71.56 113 GLU A O 1
ATOM 927 N N . GLU A 1 114 ? 7.577 0.173 17.331 1.00 71.06 114 GLU A N 1
ATOM 928 C CA . GLU A 1 114 ? 6.632 1.292 17.468 1.00 71.06 114 GLU A CA 1
ATOM 929 C C . GLU A 1 114 ? 6.561 2.173 16.206 1.00 71.06 114 GLU A C 1
ATOM 931 O O . GLU A 1 114 ? 5.478 2.594 15.802 1.00 71.06 114 GLU A O 1
ATOM 936 N N . LYS A 1 115 ? 7.695 2.362 15.518 1.00 74.62 115 LYS A N 1
ATOM 937 C CA . LYS A 1 115 ? 7.792 3.128 14.263 1.00 74.62 115 LYS A CA 1
ATOM 938 C C . LYS A 1 115 ? 7.007 2.527 13.089 1.00 74.62 115 LYS A C 1
ATOM 940 O O . LYS A 1 115 ? 6.762 3.224 12.110 1.00 74.62 115 LYS A O 1
ATOM 945 N N . ASP A 1 116 ? 6.631 1.250 13.160 1.00 76.50 116 ASP A N 1
ATOM 946 C CA . ASP A 1 116 ? 5.848 0.578 12.118 1.00 76.50 116 ASP A CA 1
ATOM 947 C C . ASP A 1 116 ? 4.338 0.768 12.305 1.00 76.50 116 ASP A C 1
ATOM 949 O O . ASP A 1 116 ? 3.542 0.128 11.618 1.00 76.50 116 ASP A O 1
ATOM 953 N N . PHE A 1 117 ? 3.916 1.613 13.244 1.00 78.44 117 PHE A N 1
ATOM 954 C CA . PHE A 1 117 ? 2.515 1.919 13.473 1.00 78.44 117 PHE A CA 1
ATOM 955 C C . PHE A 1 117 ? 2.236 3.389 13.215 1.00 78.44 117 PHE A C 1
ATOM 957 O O . PHE A 1 117 ? 2.981 4.284 13.603 1.00 78.44 117 PHE A O 1
ATOM 964 N N . MET A 1 118 ? 1.084 3.640 12.614 1.00 79.75 118 MET A N 1
ATOM 965 C CA . MET A 1 118 ? 0.519 4.968 12.540 1.00 79.75 118 MET A CA 1
ATOM 966 C C . MET A 1 118 ? -0.325 5.288 13.755 1.00 79.75 118 MET A C 1
ATOM 968 O O . MET A 1 118 ? -1.075 4.462 14.283 1.00 79.75 118 MET A O 1
ATOM 972 N N . PHE A 1 119 ? -0.255 6.553 14.138 1.00 80.31 119 PHE A N 1
ATOM 973 C CA . PHE A 1 119 ? -1.043 7.072 15.228 1.00 80.31 119 PHE A CA 1
ATOM 974 C C . PHE A 1 119 ? -2.542 7.085 14.889 1.00 80.31 119 PHE A C 1
ATOM 976 O O . PHE A 1 119 ? -2.976 7.457 13.795 1.00 80.31 119 PHE A O 1
ATOM 983 N N . CYS A 1 120 ? -3.358 6.692 15.864 1.00 83.44 120 CYS A N 1
ATOM 984 C CA . CYS A 1 120 ? -4.802 6.825 15.810 1.00 83.44 120 CYS A CA 1
ATOM 985 C C . CYS A 1 120 ? -5.326 7.159 17.206 1.00 83.44 120 CYS A C 1
ATOM 987 O O . CYS A 1 120 ? -5.212 6.331 18.102 1.00 83.44 120 CYS A O 1
ATOM 989 N N . ASP A 1 121 ? -6.013 8.294 17.363 1.00 79.06 121 ASP A N 1
ATOM 990 C CA . ASP A 1 121 ? -6.662 8.696 18.630 1.00 79.06 121 ASP A CA 1
ATOM 991 C C . ASP A 1 121 ? -7.574 7.613 19.233 1.00 79.06 121 ASP A C 1
ATOM 993 O O . ASP A 1 121 ? -7.885 7.611 20.421 1.00 79.06 121 ASP A O 1
ATOM 997 N N . ASN A 1 122 ? -8.069 6.705 18.389 1.00 77.44 122 ASN A N 1
ATOM 998 C CA . ASN A 1 122 ? -8.994 5.649 18.781 1.00 77.44 122 ASN A CA 1
ATOM 999 C C . ASN A 1 122 ? -8.300 4.326 19.120 1.00 77.44 122 ASN A C 1
ATOM 1001 O O . ASN A 1 122 ? -8.992 3.341 19.380 1.00 77.44 122 ASN A O 1
ATOM 1005 N N . PHE A 1 123 ? -6.969 4.288 19.096 1.00 80.50 123 PHE A N 1
ATOM 1006 C CA . PHE A 1 123 ? -6.180 3.103 19.380 1.00 80.50 123 PHE A CA 1
ATOM 1007 C C . PHE A 1 123 ? -4.995 3.454 20.275 1.00 80.50 123 PHE A C 1
ATOM 1009 O O . PHE A 1 123 ? -4.066 4.143 19.866 1.00 80.50 123 PHE A O 1
ATOM 1016 N N . ASN A 1 124 ? -5.026 2.955 21.510 1.00 79.25 124 ASN A N 1
ATOM 1017 C CA . ASN A 1 124 ? -3.925 3.126 22.447 1.00 79.25 124 ASN A CA 1
ATOM 1018 C C . ASN A 1 124 ? -2.822 2.106 22.126 1.00 79.25 124 ASN A C 1
ATOM 1020 O O . ASN A 1 124 ? -2.765 1.033 22.727 1.00 79.25 124 ASN A O 1
ATOM 1024 N N . LEU A 1 125 ? -1.990 2.438 21.135 1.00 77.62 125 LEU A N 1
ATOM 1025 C CA . LEU A 1 125 ? -0.865 1.607 20.713 1.00 77.62 125 LEU A CA 1
ATOM 1026 C C . LEU A 1 125 ? 0.098 1.292 21.875 1.00 77.62 125 LEU A C 1
ATOM 1028 O O . LEU A 1 125 ? 0.407 0.114 22.036 1.00 77.62 125 LEU A O 1
ATOM 1032 N N . PRO A 1 126 ? 0.509 2.249 22.733 1.00 76.06 126 PRO A N 1
ATOM 1033 C CA . PRO A 1 126 ? 1.358 1.930 23.882 1.00 76.06 126 PRO A CA 1
ATOM 1034 C C . PRO A 1 126 ? 0.734 0.898 24.828 1.00 76.06 126 PRO A C 1
ATOM 1036 O O . PRO A 1 126 ? 1.396 -0.054 25.235 1.00 76.06 126 PRO A O 1
ATOM 1039 N N . ALA A 1 127 ? -0.559 1.032 25.146 1.00 79.25 127 ALA A N 1
ATOM 1040 C CA . ALA A 1 127 ? -1.251 0.048 25.977 1.00 79.25 127 ALA A CA 1
ATOM 1041 C C . ALA A 1 127 ? -1.334 -1.322 25.295 1.00 79.25 127 ALA A C 1
ATOM 1043 O O . ALA A 1 127 ? -1.161 -2.329 25.972 1.00 79.25 127 ALA A O 1
ATOM 1044 N N . PHE A 1 128 ? -1.554 -1.362 23.976 1.00 77.69 128 PHE A N 1
ATOM 1045 C CA . PHE A 1 128 ? -1.523 -2.605 23.209 1.00 77.69 128 PHE A CA 1
ATOM 1046 C C . PHE A 1 128 ? -0.146 -3.276 23.290 1.00 77.69 128 PHE A C 1
ATOM 1048 O O . PHE A 1 128 ? -0.067 -4.437 23.675 1.00 77.69 128 PHE A O 1
ATOM 1055 N N . VAL A 1 129 ? 0.931 -2.543 22.984 1.00 72.00 129 VAL A N 1
ATOM 1056 C CA . VAL A 1 129 ? 2.317 -3.045 23.012 1.00 72.00 129 VAL A CA 1
ATOM 1057 C C . VAL A 1 129 ? 2.691 -3.574 24.403 1.00 72.00 129 VAL A C 1
ATOM 1059 O O . VAL A 1 129 ? 3.290 -4.646 24.510 1.00 72.00 129 VAL A O 1
ATOM 1062 N N . ASN A 1 130 ? 2.272 -2.877 25.464 1.00 74.50 130 ASN A N 1
ATOM 1063 C CA . ASN A 1 130 ? 2.488 -3.301 26.848 1.00 74.50 130 ASN A CA 1
ATOM 1064 C C . ASN A 1 130 ? 1.654 -4.534 27.232 1.00 74.50 130 ASN A C 1
ATOM 1066 O O . ASN A 1 130 ? 2.179 -5.446 27.867 1.00 74.50 130 ASN A O 1
ATOM 1070 N N . GLU A 1 131 ? 0.368 -4.587 26.854 1.00 72.44 131 GLU A N 1
ATOM 1071 C CA . GLU A 1 131 ? -0.523 -5.721 27.154 1.00 72.44 131 GLU A CA 1
ATOM 1072 C C . GLU A 1 131 ? 0.021 -7.018 26.563 1.00 72.44 131 GLU A C 1
ATOM 1074 O O . GLU A 1 131 ? -0.045 -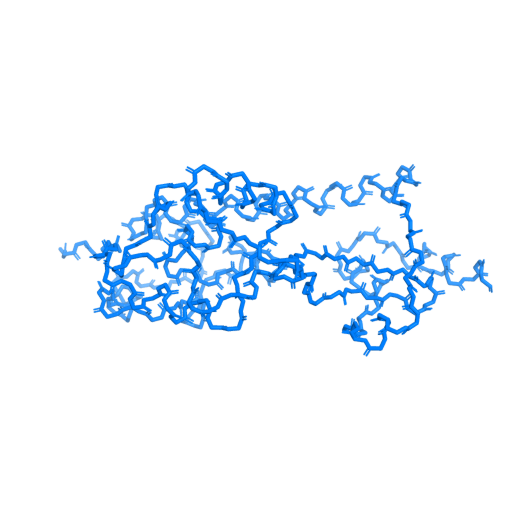8.080 27.184 1.00 72.44 131 GLU A O 1
ATOM 1079 N N . VAL A 1 132 ? 0.567 -6.928 25.355 1.00 66.75 132 VAL A N 1
ATOM 1080 C CA . VAL A 1 132 ? 1.006 -8.106 24.628 1.00 66.75 132 VAL A CA 1
ATOM 1081 C C . VAL A 1 132 ? 2.420 -8.563 24.975 1.00 66.75 132 VAL A C 1
ATOM 1083 O O . VAL A 1 132 ? 2.854 -9.573 24.424 1.00 66.75 132 VAL A O 1
ATOM 1086 N N . ASN A 1 133 ? 3.108 -7.855 25.885 1.00 61.41 133 ASN A N 1
ATOM 1087 C CA . ASN A 1 133 ? 4.490 -8.104 26.299 1.00 61.41 133 ASN A CA 1
ATOM 1088 C C . ASN A 1 133 ? 5.355 -8.480 25.090 1.00 61.41 133 ASN A C 1
ATOM 1090 O O . ASN A 1 133 ? 5.762 -9.634 24.950 1.00 61.41 133 ASN A O 1
ATOM 1094 N N . PHE A 1 134 ? 5.523 -7.531 24.163 1.00 62.75 134 PHE A N 1
ATOM 1095 C CA . PHE A 1 134 ? 6.178 -7.771 22.881 1.00 62.75 134 PHE A CA 1
ATOM 1096 C C . PHE A 1 134 ? 7.572 -8.394 23.080 1.00 62.75 134 PHE A C 1
ATOM 1098 O O . PHE A 1 134 ? 8.535 -7.721 23.434 1.00 62.75 134 PHE A O 1
ATOM 1105 N N . GLN A 1 135 ? 7.664 -9.704 22.860 1.00 59.00 135 GLN A N 1
ATOM 1106 C CA . GLN A 1 135 ? 8.906 -10.467 22.858 1.00 59.00 135 GLN A CA 1
ATOM 1107 C C . GLN A 1 135 ? 9.180 -10.848 21.399 1.00 59.00 135 GLN A C 1
ATOM 1109 O O . GLN A 1 135 ? 8.317 -11.496 20.794 1.00 59.00 135 GLN A O 1
ATOM 1114 N N . PRO A 1 136 ? 10.327 -10.469 20.810 1.00 51.06 136 PRO A N 1
ATOM 1115 C CA . PRO A 1 136 ? 10.658 -10.824 19.435 1.00 51.06 136 PRO A CA 1
ATOM 1116 C C . PRO A 1 136 ? 10.849 -12.349 19.313 1.00 51.06 136 PRO A C 1
ATOM 1118 O O . PRO A 1 136 ? 11.939 -12.880 19.493 1.00 51.06 136 PRO A O 1
ATOM 1121 N N . SER A 1 137 ? 9.763 -13.081 19.049 1.00 55.09 137 SER A N 1
ATOM 1122 C CA . SER A 1 137 ? 9.774 -14.493 18.651 1.00 55.09 137 SER A CA 1
ATOM 1123 C C . SER A 1 137 ? 8.614 -14.752 17.679 1.00 55.09 137 SER A C 1
ATOM 1125 O O . SER A 1 137 ? 7.455 -14.437 17.955 1.00 55.09 137 SER A O 1
ATOM 1127 N N . GLN A 1 138 ? 8.962 -15.277 16.502 1.00 57.00 138 GLN A N 1
ATOM 1128 C CA . GLN A 1 138 ? 8.296 -15.034 15.212 1.00 57.00 138 GLN A CA 1
ATOM 1129 C C . GLN A 1 138 ? 6.823 -15.483 15.112 1.00 57.00 138 GLN A C 1
ATOM 1131 O O . GLN A 1 138 ? 6.013 -14.794 14.495 1.00 57.00 138 GLN A O 1
ATOM 1136 N N . GLU A 1 139 ? 6.433 -16.593 15.742 1.00 59.97 139 GLU A N 1
ATOM 1137 C CA . GLU A 1 139 ? 5.055 -17.114 15.647 1.00 59.97 139 GLU A CA 1
ATOM 1138 C C . GLU A 1 139 ? 4.112 -16.517 16.697 1.00 59.97 139 GLU A C 1
ATOM 1140 O O . GLU A 1 139 ? 2.976 -16.147 16.384 1.00 59.97 139 GLU A O 1
ATOM 1145 N N . LYS A 1 140 ? 4.600 -16.327 17.930 1.00 61.56 140 LYS A N 1
ATOM 1146 C CA . LYS A 1 140 ? 3.799 -15.743 19.016 1.00 61.56 140 LYS A CA 1
ATOM 1147 C C . LYS A 1 140 ? 3.430 -14.293 18.723 1.00 61.56 140 LYS A C 1
ATOM 1149 O O . LYS A 1 140 ? 2.324 -13.873 19.058 1.00 61.56 140 LYS A O 1
ATOM 1154 N N . SER A 1 141 ? 4.307 -13.546 18.046 1.00 66.56 141 SER A N 1
ATOM 1155 C CA . SER A 1 141 ? 4.017 -12.176 17.623 1.00 66.56 141 SER A CA 1
ATOM 1156 C C . SER A 1 141 ? 2.814 -12.115 16.675 1.00 66.56 141 SER A C 1
ATOM 1158 O O . SER A 1 141 ? 1.936 -11.281 16.884 1.00 66.56 141 SER A O 1
ATOM 1160 N N . PHE A 1 142 ? 2.695 -13.010 15.683 1.00 70.00 142 PHE A N 1
ATOM 1161 C CA . PHE A 1 142 ? 1.547 -12.984 14.765 1.00 70.00 142 PHE A CA 1
ATOM 1162 C C . PHE A 1 142 ? 0.226 -13.322 15.459 1.00 70.00 142 PHE A C 1
ATOM 1164 O O . PHE A 1 142 ? -0.767 -12.639 15.225 1.00 70.00 142 PHE A O 1
ATOM 1171 N N . GLU A 1 143 ? 0.191 -14.331 16.333 1.00 72.69 143 GLU A N 1
ATOM 1172 C CA . GLU A 1 143 ? -1.027 -14.677 17.082 1.00 72.69 143 GLU A CA 1
ATOM 1173 C C . GLU A 1 143 ? -1.514 -13.517 17.953 1.00 72.69 143 GLU A C 1
ATOM 1175 O O . GLU A 1 143 ? -2.706 -13.210 18.019 1.00 72.69 143 GLU A O 1
ATOM 1180 N N . VAL A 1 144 ? -0.568 -12.853 18.609 1.00 70.25 144 VAL A N 1
ATOM 1181 C CA . VAL A 1 144 ? -0.786 -11.650 19.403 1.00 70.25 144 VAL A CA 1
ATOM 1182 C C . VAL A 1 144 ? -1.333 -10.508 18.542 1.00 70.25 144 VAL A C 1
ATOM 1184 O O . VAL A 1 144 ? -2.338 -9.888 18.900 1.00 70.25 144 VAL A O 1
ATOM 1187 N N . PHE A 1 145 ? -0.734 -10.260 17.375 1.00 73.00 145 PHE A N 1
ATOM 1188 C CA . PHE A 1 145 ? -1.228 -9.252 16.440 1.00 73.00 145 PHE A CA 1
ATOM 1189 C C . PHE A 1 145 ? -2.612 -9.599 15.910 1.00 73.00 145 PHE A C 1
ATOM 1191 O O . PHE A 1 145 ? -3.479 -8.731 15.872 1.00 73.00 145 PHE A O 1
ATOM 1198 N N . ASN A 1 146 ? -2.870 -10.861 15.580 1.00 78.25 146 ASN A N 1
ATOM 1199 C CA . ASN A 1 146 ? -4.184 -11.306 15.142 1.00 78.25 146 ASN A CA 1
ATOM 1200 C C . ASN A 1 146 ? -5.245 -11.099 16.239 1.00 78.25 146 ASN A C 1
ATOM 1202 O O . ASN A 1 146 ? -6.371 -10.701 15.951 1.00 78.25 146 ASN A O 1
ATOM 1206 N N . LYS A 1 147 ? -4.890 -11.258 17.522 1.00 76.38 147 LYS A N 1
ATOM 1207 C CA . LYS A 1 147 ? -5.802 -10.943 18.639 1.00 76.38 147 LYS A CA 1
ATOM 1208 C C . LYS A 1 147 ? -6.166 -9.454 18.719 1.00 76.38 147 LYS A C 1
ATOM 1210 O O . LYS A 1 147 ? -7.308 -9.153 19.073 1.00 76.38 147 LYS A O 1
ATOM 1215 N N . GLY A 1 148 ? -5.231 -8.553 18.404 1.00 73.62 148 GLY A N 1
ATOM 1216 C CA . GLY A 1 148 ? -5.431 -7.096 18.460 1.00 73.62 148 GLY A CA 1
ATOM 1217 C C . GLY A 1 148 ? -6.004 -6.465 17.189 1.00 73.62 148 GLY A C 1
ATOM 1218 O O . GLY A 1 148 ? -6.817 -5.544 17.246 1.00 73.62 148 GLY A O 1
ATOM 1219 N N . PHE A 1 149 ? -5.603 -6.963 16.027 1.00 77.38 149 PHE A N 1
ATOM 1220 C CA . PHE A 1 149 ? -5.882 -6.358 14.725 1.00 77.38 149 PHE A CA 1
ATOM 1221 C C . PHE A 1 149 ? -6.766 -7.237 13.831 1.00 77.38 149 PHE A C 1
ATOM 1223 O O . PHE A 1 149 ? -7.358 -6.732 12.875 1.00 77.38 149 PHE A O 1
ATOM 1230 N N . GLY A 1 150 ? -6.908 -8.529 14.147 1.00 83.88 150 GLY A N 1
ATOM 1231 C CA . GLY A 1 150 ? -7.717 -9.479 13.384 1.00 83.88 150 GLY A CA 1
ATOM 1232 C C . GLY A 1 150 ? -7.361 -9.455 11.902 1.00 83.88 150 GLY A C 1
ATOM 1233 O O . GLY A 1 150 ? -6.193 -9.541 11.529 1.00 83.88 150 GLY A O 1
ATOM 1234 N N . LYS A 1 151 ? -8.373 -9.203 11.067 1.00 82.25 151 LYS A N 1
ATOM 1235 C CA . LYS A 1 151 ? -8.244 -9.102 9.607 1.00 82.25 151 LYS A CA 1
ATOM 1236 C C . LYS A 1 151 ? -7.116 -8.171 9.137 1.00 82.25 151 LYS A C 1
ATOM 1238 O O . LYS A 1 151 ? -6.497 -8.437 8.116 1.00 82.25 151 LYS A O 1
ATOM 1243 N N . ILE A 1 152 ? -6.813 -7.105 9.879 1.00 80.75 152 ILE A N 1
ATOM 1244 C CA . ILE A 1 152 ? -5.725 -6.177 9.527 1.00 80.75 152 ILE A CA 1
ATOM 1245 C C . ILE A 1 152 ? -4.357 -6.881 9.604 1.00 80.75 152 ILE A C 1
ATOM 1247 O O . ILE A 1 152 ? -3.502 -6.655 8.748 1.00 80.75 152 ILE A O 1
ATOM 1251 N N . ALA A 1 153 ? -4.151 -7.764 10.589 1.00 77.12 153 ALA A N 1
ATOM 1252 C CA . ALA A 1 153 ? -2.932 -8.567 10.692 1.00 77.12 153 ALA A CA 1
ATOM 1253 C C . ALA A 1 153 ? -2.839 -9.592 9.550 1.00 77.12 153 ALA A C 1
ATOM 1255 O O . ALA A 1 153 ? -1.763 -9.791 8.987 1.00 77.12 153 ALA A O 1
ATOM 1256 N N . GLU A 1 154 ? -3.960 -10.204 9.165 1.00 80.12 154 GLU A N 1
ATOM 1257 C CA . GLU A 1 154 ? -4.028 -11.119 8.017 1.00 80.12 154 GLU A CA 1
ATOM 1258 C C . GLU A 1 154 ? -3.688 -10.393 6.703 1.00 80.12 154 GLU A C 1
ATOM 1260 O O . GLU A 1 154 ? -2.839 -10.850 5.941 1.00 80.12 154 GLU A O 1
ATOM 1265 N N . GLU A 1 155 ? -4.249 -9.201 6.485 1.00 78.62 155 GLU A N 1
ATOM 1266 C CA . GLU A 1 155 ? -3.982 -8.358 5.311 1.00 78.62 155 GLU A CA 1
ATOM 1267 C C . GLU A 1 155 ? -2.520 -7.873 5.240 1.00 78.62 155 GLU A C 1
ATOM 1269 O O . GLU A 1 155 ? -1.987 -7.646 4.145 1.00 78.62 155 GLU A O 1
ATOM 1274 N N . ALA A 1 156 ? -1.856 -7.712 6.390 1.00 73.25 156 ALA A N 1
ATOM 1275 C CA . ALA A 1 156 ? -0.421 -7.438 6.469 1.00 73.25 156 ALA A CA 1
ATOM 1276 C C . ALA A 1 156 ? 0.417 -8.691 6.159 1.00 73.25 156 ALA A C 1
ATOM 1278 O O . ALA A 1 156 ? 1.415 -8.602 5.446 1.00 73.25 156 ALA A O 1
ATOM 1279 N N . LYS A 1 157 ? -0.012 -9.874 6.616 1.00 73.50 157 LYS A N 1
ATOM 1280 C CA . LYS A 1 157 ? 0.645 -11.152 6.303 1.00 73.50 157 LYS A CA 1
ATOM 1281 C C . LYS A 1 157 ? 0.567 -11.492 4.814 1.00 73.50 157 LYS A C 1
ATOM 1283 O O . LYS A 1 157 ? 1.568 -11.899 4.233 1.00 73.50 157 LYS A O 1
ATOM 1288 N N . ASP A 1 158 ? -0.583 -11.295 4.178 1.00 71.00 158 ASP A N 1
ATOM 1289 C CA . ASP A 1 158 ? -0.739 -11.555 2.741 1.00 71.00 158 ASP A CA 1
ATOM 1290 C C . ASP A 1 158 ? 0.095 -10.596 1.878 1.00 71.00 158 ASP A C 1
ATOM 1292 O O . ASP A 1 158 ? 0.530 -10.957 0.787 1.00 71.00 158 ASP A O 1
ATOM 1296 N N . ALA A 1 159 ? 0.410 -9.405 2.394 1.00 66.62 159 ALA A N 1
ATOM 1297 C CA . ALA A 1 159 ? 1.379 -8.503 1.778 1.00 66.62 159 ALA A CA 1
ATOM 1298 C C . ALA A 1 159 ? 2.769 -9.127 1.637 1.00 66.62 159 ALA A C 1
ATOM 1300 O O . ALA A 1 159 ? 3.403 -8.992 0.593 1.00 66.62 159 ALA A O 1
ATOM 1301 N N . ASN A 1 160 ? 3.233 -9.812 2.686 1.00 66.94 160 ASN A N 1
ATOM 1302 C CA . ASN A 1 160 ? 4.519 -10.501 2.657 1.00 66.94 160 ASN A CA 1
ATOM 1303 C C . ASN A 1 160 ? 4.509 -11.628 1.630 1.00 66.94 160 ASN A C 1
ATOM 1305 O O . ASN A 1 160 ? 5.474 -11.770 0.895 1.00 66.94 160 ASN A O 1
ATOM 1309 N N . LYS A 1 161 ? 3.410 -12.384 1.527 1.00 64.94 161 LYS A N 1
ATOM 1310 C CA . LYS A 1 161 ? 3.283 -13.430 0.501 1.00 64.94 161 LYS A CA 1
ATOM 1311 C C . LYS A 1 161 ? 3.316 -12.850 -0.908 1.00 64.94 161 LYS A C 1
ATOM 1313 O O . LYS A 1 161 ? 3.883 -13.448 -1.808 1.00 64.94 161 LYS A O 1
ATOM 1318 N N . MET A 1 162 ? 2.717 -11.676 -1.109 1.00 61.66 162 MET A N 1
ATOM 1319 C CA . MET A 1 162 ? 2.779 -10.973 -2.390 1.00 61.66 162 MET 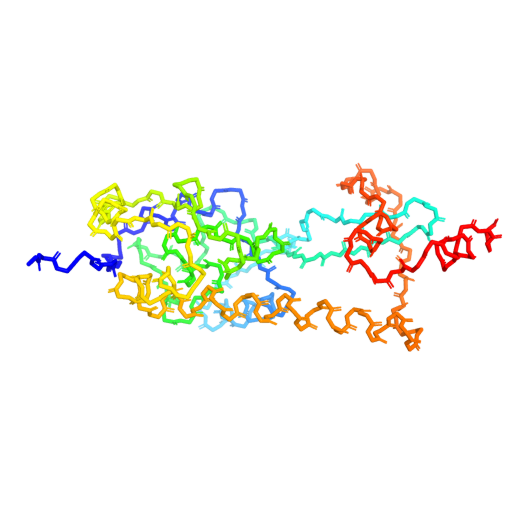A CA 1
ATOM 1320 C C . MET A 1 162 ? 4.202 -10.520 -2.716 1.00 61.66 162 MET A C 1
ATOM 1322 O O . MET A 1 162 ? 4.622 -10.652 -3.857 1.00 61.66 162 MET A O 1
ATOM 1326 N N . ARG A 1 163 ? 4.966 -10.059 -1.720 1.00 65.25 163 ARG A N 1
ATOM 1327 C CA . ARG A 1 163 ? 6.404 -9.812 -1.872 1.00 65.25 163 ARG A CA 1
ATOM 1328 C C . ARG A 1 163 ? 7.151 -11.096 -2.233 1.00 65.25 163 ARG A C 1
ATOM 1330 O O . ARG A 1 163 ? 7.922 -11.066 -3.176 1.00 65.25 163 ARG A O 1
ATOM 1337 N N . GLU A 1 164 ? 6.919 -12.200 -1.527 1.00 66.88 164 GLU A N 1
ATOM 1338 C CA . GLU A 1 164 ? 7.542 -13.499 -1.830 1.00 66.88 164 GLU A CA 1
ATOM 1339 C C . GLU A 1 164 ? 7.213 -13.957 -3.256 1.00 66.88 164 GLU A C 1
ATOM 1341 O O . GLU A 1 164 ? 8.103 -14.373 -3.987 1.00 66.88 164 GLU A O 1
ATOM 1346 N N . PHE A 1 165 ? 5.962 -13.787 -3.686 1.00 58.47 165 PHE A N 1
ATOM 1347 C CA . PHE A 1 165 ? 5.521 -14.074 -5.048 1.00 58.47 165 PHE A CA 1
ATOM 1348 C C . PHE A 1 165 ? 6.164 -13.150 -6.088 1.00 58.47 165 PHE A C 1
ATOM 1350 O O . PHE A 1 165 ? 6.569 -13.622 -7.143 1.00 58.47 165 PHE A O 1
ATOM 1357 N N . ILE A 1 166 ? 6.270 -11.845 -5.822 1.00 62.56 166 ILE A N 1
ATOM 1358 C CA . ILE A 1 166 ? 6.971 -10.902 -6.706 1.00 62.56 166 ILE A CA 1
ATOM 1359 C C . ILE A 1 166 ? 8.452 -11.272 -6.779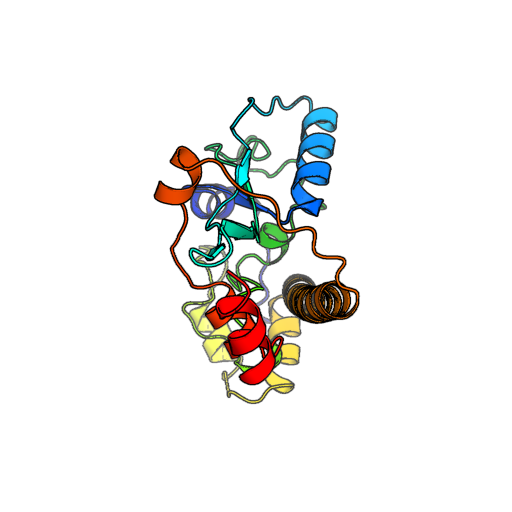 1.00 62.56 166 ILE A C 1
ATOM 1361 O O . ILE A 1 166 ? 8.998 -11.321 -7.874 1.00 62.56 166 ILE A O 1
ATOM 1365 N N . ASP A 1 167 ? 9.083 -11.584 -5.647 1.00 64.88 167 ASP A N 1
ATOM 1366 C CA . ASP A 1 167 ? 10.477 -12.020 -5.571 1.00 64.88 167 ASP A CA 1
ATOM 1367 C C . ASP A 1 167 ? 10.672 -13.317 -6.402 1.00 64.88 167 ASP A C 1
ATOM 1369 O O . ASP A 1 167 ? 11.596 -13.403 -7.212 1.00 64.88 167 ASP A O 1
ATOM 1373 N N . GLU A 1 168 ? 9.759 -14.291 -6.300 1.00 64.81 168 GLU A N 1
ATOM 1374 C CA . GLU A 1 168 ? 9.762 -15.537 -7.086 1.00 64.81 168 GLU A CA 1
ATOM 1375 C C . GLU A 1 168 ? 9.511 -15.295 -8.585 1.00 64.81 168 GLU A C 1
ATOM 1377 O O . GLU A 1 168 ? 10.216 -15.840 -9.435 1.00 64.81 168 GLU A O 1
ATOM 1382 N N . LYS A 1 169 ? 8.534 -14.453 -8.940 1.00 59.56 169 LYS A N 1
ATOM 1383 C CA . LYS A 1 169 ? 8.204 -14.150 -10.338 1.00 59.56 169 LYS A CA 1
ATOM 1384 C C . LYS A 1 169 ? 9.255 -13.298 -11.014 1.00 59.56 169 LYS A C 1
ATOM 1386 O O . LYS A 1 169 ? 9.562 -13.558 -12.169 1.00 59.56 169 LYS A O 1
ATOM 1391 N N . MET A 1 170 ? 9.838 -12.331 -10.318 1.00 62.50 170 MET A N 1
ATOM 1392 C CA . MET A 1 170 ? 10.975 -11.574 -10.833 1.00 62.50 170 MET A CA 1
ATOM 1393 C C . MET A 1 170 ? 12.156 -12.499 -11.096 1.00 62.50 170 MET A C 1
ATOM 1395 O O . MET A 1 170 ? 12.753 -12.411 -12.165 1.00 62.50 170 MET A O 1
ATOM 1399 N N . LYS A 1 171 ? 12.435 -13.441 -10.187 1.00 64.06 171 LYS A N 1
ATOM 1400 C CA . LYS A 1 171 ? 13.453 -14.472 -10.401 1.00 64.06 171 LYS A CA 1
ATOM 1401 C C . LYS A 1 171 ? 13.154 -15.313 -11.649 1.00 64.06 171 LYS A C 1
ATOM 1403 O O . LYS A 1 171 ? 14.002 -15.402 -12.528 1.00 64.06 171 LYS A O 1
ATOM 1408 N N . GLN A 1 172 ? 11.930 -15.824 -11.782 1.00 57.94 172 GLN A N 1
ATOM 1409 C CA . GLN A 1 172 ? 11.506 -16.603 -12.949 1.00 57.94 172 GLN A CA 1
ATOM 1410 C C . GLN A 1 172 ? 11.578 -15.798 -14.259 1.00 57.94 172 GLN A C 1
ATOM 1412 O O . GLN A 1 172 ? 12.006 -16.312 -15.285 1.00 57.94 172 GLN A O 1
ATOM 1417 N N . LEU A 1 173 ? 11.168 -14.527 -14.250 1.00 55.50 173 LEU A N 1
ATOM 1418 C CA . LEU A 1 173 ? 11.211 -13.666 -15.434 1.00 55.50 173 LEU A CA 1
ATOM 1419 C C . LEU A 1 173 ? 12.651 -13.339 -15.858 1.00 55.50 173 LEU A C 1
ATOM 1421 O O . LEU A 1 173 ? 12.895 -13.157 -17.052 1.00 55.50 173 LEU A O 1
ATOM 1425 N N . ILE A 1 174 ? 13.586 -13.253 -14.906 1.00 59.34 174 ILE A N 1
ATOM 1426 C CA . ILE A 1 174 ? 15.023 -13.111 -15.175 1.00 59.34 174 ILE A CA 1
ATOM 1427 C C . ILE A 1 174 ? 15.572 -14.416 -15.772 1.00 59.34 174 ILE A C 1
ATOM 1429 O O . ILE A 1 174 ? 16.179 -14.371 -16.841 1.00 59.34 174 ILE A O 1
ATOM 1433 N N . GLU A 1 175 ? 15.301 -15.564 -15.141 1.00 63.38 175 GLU A N 1
ATOM 1434 C CA . GLU A 1 175 ? 15.725 -16.899 -15.606 1.00 63.38 175 GLU A CA 1
ATOM 1435 C C . GLU A 1 175 ? 15.216 -17.201 -17.027 1.00 63.38 175 GLU A C 1
ATOM 1437 O O . GLU A 1 175 ? 15.969 -17.656 -17.889 1.00 63.38 175 GLU A O 1
ATOM 1442 N N . ASP A 1 176 ? 13.959 -16.857 -17.310 1.00 61.38 176 ASP A N 1
ATOM 1443 C CA . ASP A 1 176 ? 13.324 -17.050 -18.614 1.00 61.38 176 ASP A CA 1
ATOM 1444 C C . ASP A 1 176 ? 13.749 -16.005 -19.670 1.00 61.38 176 ASP A C 1
ATOM 1446 O O . ASP A 1 176 ? 13.269 -16.058 -20.805 1.00 61.38 176 ASP A O 1
ATOM 1450 N N . LYS A 1 177 ? 14.591 -15.018 -19.319 1.00 59.62 177 LYS A N 1
ATOM 1451 C CA . LYS A 1 177 ? 14.929 -13.849 -20.163 1.00 59.62 177 LYS A CA 1
ATOM 1452 C C . LYS A 1 177 ? 13.694 -13.064 -20.647 1.00 59.62 177 LYS A C 1
ATOM 1454 O O . LYS A 1 177 ? 13.701 -12.475 -21.727 1.00 59.62 177 LYS A O 1
ATOM 1459 N N . LYS A 1 178 ? 12.613 -13.063 -19.859 1.00 41.56 178 LYS A N 1
ATOM 1460 C CA . LYS A 1 178 ? 11.307 -12.449 -20.177 1.00 41.56 178 LYS A CA 1
ATOM 1461 C C . LYS A 1 178 ? 11.109 -11.056 -19.584 1.00 41.56 178 LYS A C 1
ATOM 1463 O O . LYS A 1 178 ? 10.148 -10.383 -19.959 1.00 41.56 178 LYS A O 1
ATOM 1468 N N . VAL A 1 179 ? 11.982 -10.594 -18.685 1.00 47.38 179 VAL A N 1
ATOM 1469 C CA . VAL A 1 179 ? 12.012 -9.168 -18.323 1.00 47.38 179 VAL A CA 1
ATOM 1470 C C . VAL A 1 179 ? 12.495 -8.381 -19.541 1.00 47.38 179 VAL A C 1
ATOM 1472 O O . VAL A 1 179 ? 13.689 -8.303 -19.817 1.00 47.38 179 VAL A O 1
ATOM 1475 N N . VAL A 1 180 ? 11.555 -7.790 -20.282 1.00 44.06 180 VAL A N 1
ATOM 1476 C CA . VAL A 1 180 ? 11.875 -6.844 -21.355 1.00 44.06 180 VAL A CA 1
ATOM 1477 C C . VAL A 1 180 ? 12.187 -5.502 -20.716 1.00 44.06 180 VAL A C 1
ATOM 1479 O O . VAL A 1 180 ? 11.309 -4.701 -20.395 1.00 44.06 180 VAL A O 1
ATOM 1482 N N . LEU A 1 181 ? 13.477 -5.300 -20.515 1.00 46.72 181 LEU A N 1
ATOM 1483 C CA . LEU A 1 181 ? 14.097 -4.056 -20.107 1.00 46.72 181 LEU A CA 1
ATOM 1484 C C . LEU A 1 181 ? 13.670 -2.932 -21.070 1.00 46.72 181 LEU A C 1
ATOM 1486 O O . LEU A 1 181 ? 13.954 -2.984 -22.266 1.00 46.72 181 LEU A O 1
ATOM 1490 N N . ARG A 1 182 ? 12.940 -1.929 -20.567 1.00 47.38 182 ARG A N 1
ATOM 1491 C CA . ARG A 1 182 ? 12.527 -0.763 -21.361 1.00 47.38 182 ARG A CA 1
ATOM 1492 C C . ARG A 1 182 ? 13.456 0.406 -21.064 1.00 47.38 182 ARG A C 1
ATOM 1494 O O . ARG A 1 182 ? 13.596 0.789 -19.904 1.00 47.38 182 ARG A O 1
ATOM 1501 N N . ARG A 1 183 ? 14.044 0.992 -22.113 1.00 48.06 183 ARG A N 1
ATOM 1502 C CA . ARG A 1 183 ? 14.748 2.276 -22.000 1.00 48.06 183 ARG A CA 1
ATOM 1503 C C . ARG A 1 183 ? 13.751 3.354 -21.592 1.00 48.06 183 ARG A C 1
ATOM 1505 O O . ARG A 1 183 ? 12.695 3.477 -22.214 1.00 48.06 183 ARG A O 1
ATOM 1512 N N . ILE A 1 184 ? 14.096 4.125 -20.568 1.00 53.41 184 ILE A N 1
ATOM 1513 C CA . ILE A 1 184 ? 13.332 5.308 -20.171 1.00 53.41 184 ILE A CA 1
ATOM 1514 C C . ILE A 1 184 ? 14.012 6.590 -20.682 1.00 53.41 184 ILE A C 1
ATOM 1516 O O . ILE A 1 184 ? 15.239 6.618 -20.780 1.00 53.41 184 ILE A O 1
ATOM 1520 N N . PRO A 1 185 ? 13.243 7.641 -21.021 1.00 60.12 185 PRO A N 1
ATOM 1521 C CA . PRO A 1 185 ? 13.793 8.936 -21.424 1.00 60.12 185 PRO A CA 1
ATOM 1522 C C . PRO A 1 185 ? 14.720 9.564 -20.364 1.00 60.12 185 PRO A C 1
ATOM 1524 O O . PRO A 1 185 ? 14.474 9.435 -19.163 1.00 60.12 185 PRO A O 1
ATOM 1527 N N . GLU A 1 186 ? 15.766 10.281 -20.788 1.00 59.94 186 GLU A N 1
ATOM 1528 C CA . GLU A 1 186 ? 16.755 10.923 -19.894 1.00 59.94 186 GLU A CA 1
ATOM 1529 C C . GLU A 1 186 ? 16.135 11.918 -18.897 1.00 59.94 186 GLU A C 1
ATOM 1531 O O . GLU A 1 186 ? 16.566 12.024 -17.745 1.00 59.94 186 GLU A O 1
ATOM 1536 N N . ASP A 1 187 ? 15.071 12.615 -19.295 1.00 66.44 187 ASP A N 1
ATOM 1537 C CA . ASP A 1 187 ? 14.342 13.547 -18.431 1.00 66.44 187 ASP A CA 1
ATOM 1538 C C . ASP A 1 187 ? 13.566 12.836 -17.304 1.00 66.44 187 ASP A C 1
ATOM 1540 O O . ASP A 1 187 ? 13.199 13.464 -16.302 1.00 66.44 187 ASP A O 1
ATOM 1544 N N . VAL A 1 188 ? 13.347 11.524 -17.439 1.00 57.19 188 VAL A N 1
ATOM 1545 C CA . VAL A 1 188 ? 12.804 10.645 -16.396 1.00 57.19 188 VAL A CA 1
ATOM 1546 C C . VAL A 1 188 ? 13.929 10.108 -15.510 1.00 57.19 188 VAL A C 1
ATOM 1548 O O . VAL A 1 188 ? 13.763 10.076 -14.292 1.00 57.19 188 VAL A O 1
ATOM 1551 N N . VAL A 1 189 ? 15.095 9.777 -16.082 1.00 58.34 189 VAL A N 1
ATOM 1552 C CA . VAL A 1 189 ? 16.273 9.257 -15.352 1.00 58.34 189 VAL A CA 1
ATOM 1553 C C . VAL A 1 189 ? 16.706 10.185 -14.217 1.00 58.34 189 VAL A C 1
ATOM 1555 O O . VAL A 1 189 ? 16.958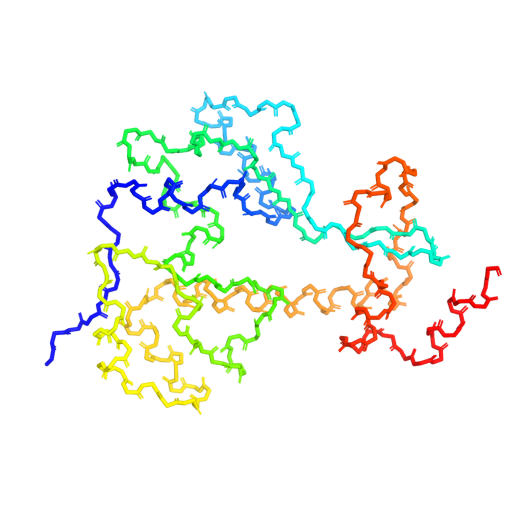 9.725 -13.104 1.00 58.34 189 VAL A O 1
ATOM 1558 N N . SER A 1 190 ? 16.738 11.497 -14.465 1.00 61.25 190 SER A N 1
ATOM 1559 C CA . SER A 1 190 ? 17.117 12.505 -13.458 1.00 61.25 190 SER A CA 1
ATOM 1560 C C . SER A 1 190 ? 16.203 12.543 -12.222 1.00 61.25 190 SER A C 1
ATOM 1562 O O . SER A 1 190 ? 16.603 13.052 -11.176 1.00 61.25 190 SER A O 1
ATOM 1564 N N . LYS A 1 191 ? 14.988 11.991 -12.331 1.00 60.25 191 LYS A N 1
ATOM 1565 C CA . LYS A 1 191 ? 13.973 11.937 -11.268 1.00 60.25 191 LYS A CA 1
ATOM 1566 C C . LYS A 1 191 ? 13.938 10.583 -10.558 1.00 60.25 191 LYS A C 1
ATOM 1568 O O . LYS A 1 191 ? 13.215 10.434 -9.574 1.00 60.25 191 LYS A O 1
ATOM 1573 N N . CYS A 1 192 ? 14.691 9.598 -11.045 1.00 53.75 192 CYS A N 1
ATOM 1574 C CA . CYS A 1 192 ? 14.756 8.276 -10.444 1.00 53.75 192 CYS A CA 1
ATOM 1575 C C . CYS A 1 192 ? 15.698 8.259 -9.246 1.00 53.75 192 CYS A C 1
ATOM 1577 O O . CYS A 1 192 ? 16.774 8.864 -9.255 1.00 53.75 192 CYS A O 1
ATOM 1579 N N . LYS A 1 193 ? 15.327 7.492 -8.218 1.00 54.72 193 LYS A N 1
ATOM 1580 C CA . LYS A 1 193 ? 16.265 7.175 -7.152 1.00 54.72 193 LYS A CA 1
ATOM 1581 C C . LYS A 1 193 ? 17.306 6.237 -7.747 1.00 54.72 193 LYS A C 1
ATOM 1583 O O . LYS A 1 193 ? 17.013 5.087 -8.071 1.00 54.72 193 LYS A O 1
ATOM 1588 N N . LYS A 1 194 ? 18.527 6.743 -7.893 1.00 56.69 194 LYS A N 1
ATOM 1589 C CA . LYS A 1 194 ? 19.677 5.960 -8.342 1.00 56.69 194 LYS A CA 1
ATOM 1590 C C . LYS A 1 194 ? 19.998 4.915 -7.281 1.00 56.69 194 LYS A C 1
ATOM 1592 O O . LYS A 1 194 ? 20.697 5.173 -6.305 1.00 56.69 194 LYS A O 1
ATOM 1597 N N . MET A 1 195 ? 19.415 3.742 -7.441 1.00 58.81 195 MET A N 1
ATOM 1598 C CA . MET A 1 195 ? 19.803 2.540 -6.734 1.00 58.81 195 MET A CA 1
ATOM 1599 C C . MET A 1 195 ? 20.164 1.552 -7.829 1.00 58.81 195 MET A C 1
ATOM 1601 O O . MET A 1 195 ? 19.281 1.264 -8.635 1.00 58.81 195 MET A O 1
ATOM 1605 N N . PRO A 1 196 ? 21.407 1.042 -7.871 1.00 62.66 196 PRO A N 1
ATOM 1606 C CA . PRO A 1 196 ? 21.784 0.082 -8.892 1.00 62.66 196 PRO A CA 1
ATOM 1607 C C . PRO A 1 196 ? 20.800 -1.081 -8.781 1.00 62.66 196 PRO A C 1
ATOM 1609 O O . PRO A 1 196 ? 20.754 -1.752 -7.743 1.00 62.66 196 PRO A O 1
ATOM 1612 N N . ILE A 1 197 ? 19.952 -1.286 -9.790 1.00 63.22 197 ILE A N 1
ATOM 1613 C CA . ILE A 1 197 ? 19.021 -2.418 -9.814 1.00 63.22 197 ILE A CA 1
ATOM 1614 C C . ILE A 1 197 ? 19.847 -3.687 -9.657 1.00 63.22 197 ILE A C 1
ATOM 1616 O O . ILE A 1 197 ? 19.456 -4.577 -8.921 1.00 63.22 197 ILE A O 1
ATOM 1620 N N . LEU A 1 198 ? 21.054 -3.716 -10.217 1.00 60.47 198 LEU A N 1
ATOM 1621 C CA . LEU A 1 198 ? 22.039 -4.766 -10.007 1.00 60.47 198 LEU A CA 1
ATOM 1622 C C . LEU A 1 198 ? 22.402 -4.975 -8.523 1.00 60.47 198 LEU A C 1
ATOM 1624 O O . LEU A 1 198 ? 22.460 -6.114 -8.062 1.00 60.47 198 LEU A O 1
ATOM 1628 N N . TYR A 1 199 ? 22.557 -3.911 -7.727 1.00 65.06 199 TYR A N 1
ATOM 1629 C CA . TYR A 1 199 ? 22.732 -4.014 -6.270 1.00 65.06 199 TYR A CA 1
ATOM 1630 C C . TYR A 1 199 ? 21.469 -4.537 -5.576 1.00 65.06 199 TYR A C 1
ATOM 1632 O O . TYR A 1 199 ? 21.566 -5.388 -4.690 1.00 65.06 199 TYR A O 1
ATOM 1640 N N . PHE A 1 200 ? 20.286 -4.061 -5.974 1.00 66.50 200 PHE A N 1
ATOM 1641 C CA . PHE A 1 200 ? 19.011 -4.549 -5.445 1.00 66.50 200 PHE A CA 1
ATOM 1642 C C . PHE A 1 200 ? 18.828 -6.047 -5.735 1.00 66.50 200 PHE A C 1
ATOM 1644 O O . PHE A 1 200 ? 18.585 -6.824 -4.810 1.00 66.50 200 PHE A O 1
ATOM 1651 N N . LEU A 1 201 ? 19.036 -6.461 -6.985 1.00 66.50 201 LEU A N 1
ATOM 1652 C CA . LEU A 1 201 ? 18.952 -7.843 -7.444 1.00 66.50 201 LEU A CA 1
ATOM 1653 C C . LEU A 1 201 ? 19.986 -8.726 -6.733 1.00 66.50 201 LEU A C 1
ATOM 1655 O O . LEU A 1 201 ? 19.632 -9.788 -6.225 1.00 66.50 201 LEU A O 1
ATOM 1659 N N . ARG A 1 202 ? 21.234 -8.259 -6.578 1.00 66.56 202 ARG A N 1
ATOM 1660 C CA . ARG A 1 202 ? 22.284 -8.953 -5.811 1.00 66.56 202 ARG A CA 1
ATOM 1661 C C . ARG A 1 202 ? 21.913 -9.129 -4.343 1.00 66.56 202 ARG A C 1
ATOM 1663 O O . ARG A 1 202 ? 22.016 -10.228 -3.808 1.00 66.56 202 ARG A O 1
ATOM 1670 N N . LYS A 1 203 ? 21.491 -8.053 -3.671 1.00 65.75 203 LYS A N 1
ATOM 1671 C CA . LYS A 1 203 ? 21.121 -8.072 -2.244 1.00 65.75 203 LYS A CA 1
ATOM 1672 C C . LYS A 1 203 ? 19.961 -9.032 -1.978 1.00 65.75 203 LYS A C 1
ATOM 1674 O O . LYS A 1 203 ? 19.854 -9.577 -0.883 1.00 65.75 203 LYS A O 1
ATOM 1679 N N . ARG A 1 204 ? 19.101 -9.227 -2.975 1.00 63.62 204 ARG A N 1
ATOM 1680 C CA . ARG A 1 204 ? 17.975 -10.162 -2.942 1.00 63.62 204 ARG A CA 1
ATOM 1681 C C . ARG A 1 204 ? 18.326 -11.574 -3.421 1.00 63.62 204 ARG A C 1
ATOM 1683 O O . ARG A 1 204 ? 17.481 -12.453 -3.325 1.00 63.62 204 ARG A O 1
ATOM 1690 N N . GLY A 1 205 ? 19.560 -11.805 -3.874 1.00 63.66 205 GLY A N 1
ATOM 1691 C CA . GLY A 1 205 ? 20.022 -13.108 -4.353 1.00 63.66 205 GLY A CA 1
ATOM 1692 C C . GLY A 1 205 ? 19.455 -13.506 -5.717 1.00 63.66 205 GLY A C 1
ATOM 1693 O O . GLY A 1 205 ? 19.456 -14.688 -6.043 1.00 63.66 205 GLY A O 1
ATOM 1694 N N . PHE A 1 206 ? 18.957 -12.545 -6.500 1.00 61.88 206 PHE A N 1
ATOM 1695 C CA . PHE A 1 206 ? 18.413 -12.791 -7.838 1.00 61.88 206 PHE A CA 1
ATOM 1696 C C . PHE A 1 206 ? 19.488 -12.908 -8.918 1.00 61.88 206 PHE A C 1
ATOM 1698 O O . PHE A 1 206 ? 19.211 -13.465 -9.970 1.00 61.88 206 PHE A O 1
ATOM 1705 N N . LEU A 1 207 ? 20.692 -12.385 -8.666 1.00 60.19 207 LEU A N 1
ATOM 1706 C CA . LEU A 1 207 ? 21.840 -12.504 -9.562 1.00 60.19 207 LEU A CA 1
ATOM 1707 C C . LEU A 1 207 ? 23.069 -12.951 -8.773 1.00 60.19 207 LEU A C 1
ATOM 1709 O O . LEU A 1 207 ? 23.385 -12.389 -7.716 1.00 60.19 207 LEU A O 1
ATOM 1713 N N . SER A 1 208 ? 23.784 -13.936 -9.306 1.00 66.25 208 SER A N 1
ATOM 1714 C CA . SER A 1 208 ? 25.132 -14.279 -8.871 1.00 66.25 208 SER A CA 1
ATOM 1715 C C . SER A 1 208 ? 26.125 -13.187 -9.270 1.00 66.25 208 SER A C 1
ATOM 1717 O O . SER A 1 208 ? 25.891 -12.379 -10.169 1.00 66.25 208 SER A O 1
ATOM 1719 N N . GLN A 1 209 ? 27.281 -13.173 -8.606 1.00 63.50 209 GLN A N 1
ATOM 1720 C CA . GLN A 1 209 ? 28.337 -12.206 -8.907 1.00 63.50 209 GLN A CA 1
ATOM 1721 C C . GLN A 1 209 ? 28.872 -12.336 -10.342 1.00 63.50 209 GLN A C 1
ATOM 1723 O O . GLN A 1 209 ? 29.300 -11.339 -10.911 1.00 63.50 209 GLN A O 1
ATOM 1728 N N . LYS A 1 210 ? 28.779 -13.535 -10.930 1.00 66.69 210 LYS A N 1
ATOM 1729 C CA . LYS A 1 210 ? 29.139 -13.801 -12.323 1.00 66.69 210 LYS A CA 1
ATOM 1730 C C . LYS A 1 210 ? 28.093 -13.260 -13.302 1.00 66.69 210 LYS A C 1
ATOM 1732 O O . LYS A 1 210 ? 28.456 -12.552 -14.224 1.00 66.69 210 LYS A O 1
ATOM 1737 N N . GLU A 1 211 ? 26.803 -13.503 -13.064 1.00 60.12 211 GLU A N 1
ATOM 1738 C CA . GLU A 1 211 ? 25.729 -12.956 -13.918 1.00 60.12 211 GLU A CA 1
ATOM 1739 C C . GLU A 1 211 ? 25.713 -11.422 -13.903 1.00 60.12 211 GLU A C 1
ATOM 1741 O O . GLU A 1 211 ? 25.412 -10.787 -14.907 1.00 60.12 211 GLU A O 1
ATOM 1746 N N . LEU A 1 212 ? 26.085 -10.821 -12.770 1.00 60.00 212 LEU A N 1
ATOM 1747 C CA . LEU A 1 212 ? 26.325 -9.383 -12.664 1.00 60.00 212 LEU A CA 1
ATOM 1748 C C . LEU A 1 212 ? 27.466 -8.912 -13.566 1.00 60.00 212 LEU A C 1
ATOM 1750 O O . LEU A 1 212 ? 27.299 -7.905 -14.244 1.00 60.00 212 LEU A O 1
ATOM 1754 N N . GLN A 1 213 ? 28.595 -9.626 -13.570 1.00 59.66 213 GLN A N 1
ATOM 1755 C CA . GLN A 1 213 ? 29.745 -9.309 -14.420 1.00 59.66 213 GLN A CA 1
ATOM 1756 C C . GLN A 1 213 ? 29.386 -9.440 -15.903 1.00 59.66 213 GLN A C 1
ATOM 1758 O O . GLN A 1 213 ? 29.580 -8.486 -16.654 1.00 59.66 213 GLN A O 1
ATOM 1763 N N . ASP A 1 214 ? 28.741 -10.542 -16.290 1.00 63.19 214 ASP A N 1
ATOM 1764 C CA . ASP A 1 214 ? 28.314 -10.803 -17.670 1.00 63.19 214 ASP A CA 1
ATOM 1765 C C . ASP A 1 214 ? 27.354 -9.708 -18.190 1.00 63.19 214 ASP A C 1
ATOM 1767 O O . ASP A 1 214 ? 27.450 -9.274 -19.341 1.00 63.19 214 ASP A O 1
ATOM 1771 N N . LEU A 1 215 ? 26.453 -9.203 -17.335 1.00 57.47 215 LEU A N 1
ATOM 1772 C CA . LEU A 1 215 ? 25.539 -8.098 -17.658 1.00 57.47 215 LEU A CA 1
ATOM 1773 C C . LEU A 1 215 ? 26.240 -6.737 -17.779 1.00 57.47 215 LEU A C 1
ATOM 1775 O O . LEU A 1 215 ? 25.758 -5.876 -18.512 1.00 57.47 215 LEU A O 1
ATOM 1779 N N . THR A 1 216 ? 27.342 -6.522 -17.056 1.00 53.56 216 THR A N 1
ATOM 1780 C CA . THR A 1 216 ? 28.113 -5.268 -17.109 1.00 53.56 216 THR A CA 1
ATOM 1781 C C . THR A 1 216 ? 29.153 -5.241 -18.229 1.00 53.56 216 THR A C 1
ATOM 1783 O O . THR A 1 216 ? 29.486 -4.160 -18.699 1.00 53.56 216 THR A O 1
ATOM 1786 N N . GLU A 1 217 ? 29.647 -6.405 -18.664 1.00 50.84 217 GLU A N 1
ATOM 1787 C CA . GLU A 1 217 ? 30.688 -6.553 -19.698 1.00 50.84 217 GLU A CA 1
ATOM 1788 C C . GLU A 1 217 ? 30.123 -6.668 -21.126 1.00 50.84 217 GLU A C 1
ATOM 1790 O O . GLU A 1 217 ? 30.862 -6.538 -22.096 1.00 50.84 217 GLU A O 1
ATOM 1795 N N . SER A 1 218 ? 28.810 -6.877 -21.274 1.00 48.72 218 SER A N 1
ATOM 1796 C CA . SER A 1 218 ? 28.123 -6.960 -22.576 1.00 48.72 218 SER A CA 1
ATOM 1797 C C . SER A 1 218 ? 27.752 -5.591 -23.186 1.00 48.72 218 SER A C 1
ATOM 1799 O O . SER A 1 218 ? 26.948 -5.547 -24.120 1.00 48.72 218 SER A O 1
ATOM 1801 N N . ASN A 1 219 ? 28.300 -4.491 -22.654 1.00 41.72 219 ASN A N 1
ATOM 1802 C CA . ASN A 1 219 ? 28.042 -3.102 -23.061 1.00 41.72 219 ASN A CA 1
ATOM 1803 C C . ASN A 1 219 ? 29.275 -2.437 -23.677 1.00 41.72 219 ASN A C 1
ATOM 1805 O O . ASN A 1 219 ? 30.351 -2.496 -23.042 1.00 41.72 219 ASN A O 1
#